Protein AF-A0A7Y3IXF1-F1 (afdb_monomer_lite)

Foldseek 3Di:
DVVVQLLVQLVVCVPDPCLVVDAPLRQLLSSLVSCVVVVHDRDQLVVSCVSSVHDDNVSNVVSNVVVVVVVVVVVVVVVVPPVPPDPPVCVVVVVVVVVVVVVVVVVVVVVVVVVVVVVVVVVVVVVVVVVVVVVVVVVVVVVVVVVVVVVVVVVVVVVVVVVVVVVVVVVVVVVVVVVVVVVVVVVVVVVVVVVVVVVVVVVVVVVVVVVVVVVVVVVVVVVVVVVVVVVVVVVVVVVVVVVVVVVVVVVVVVVVVVVVVVVVVVVVVVVVVVVVPDDDDDDDDDDDDDDDDDD

Structure (mmCIF, N/CA/C/O backbone):
data_AF-A0A7Y3IXF1-F1
#
_entry.id   AF-A0A7Y3IXF1-F1
#
loop_
_atom_site.group_PDB
_atom_site.id
_atom_site.type_symbol
_atom_site.label_atom_id
_atom_site.label_alt_id
_atom_site.label_comp_id
_atom_site.label_asym_id
_atom_site.label_entity_id
_atom_site.label_seq_id
_atom_site.pdbx_PDB_ins_code
_atom_site.Cartn_x
_atom_site.Cartn_y
_atom_site.Cartn_z
_atom_site.occupancy
_atom_site.B_iso_or_equiv
_atom_site.auth_seq_id
_atom_site.auth_comp_id
_atom_site.auth_asym_id
_atom_site.auth_atom_id
_atom_site.pdbx_PDB_model_num
ATOM 1 N N . MET A 1 1 ? -51.900 -6.650 47.528 1.00 47.00 1 MET A N 1
ATOM 2 C CA . MET A 1 1 ? -50.954 -6.382 48.634 1.00 47.00 1 MET A CA 1
ATOM 3 C C . MET A 1 1 ? -50.423 -7.656 49.295 1.00 47.00 1 MET A C 1
ATOM 5 O O . MET A 1 1 ? -49.225 -7.695 49.508 1.00 47.00 1 MET A O 1
ATOM 9 N N . MET A 1 2 ? -51.219 -8.712 49.541 1.00 49.59 2 MET A N 1
ATOM 10 C CA . MET A 1 2 ? -50.715 -9.946 50.195 1.00 49.59 2 MET A CA 1
ATOM 11 C C . MET A 1 2 ? -49.606 -10.706 49.432 1.00 49.59 2 MET A C 1
ATOM 13 O O . MET A 1 2 ? -48.771 -11.356 50.047 1.00 49.59 2 MET A O 1
ATOM 17 N N . THR A 1 3 ? -49.552 -10.635 48.098 1.00 60.16 3 THR A N 1
ATOM 18 C CA . THR A 1 3 ? -48.562 -11.371 47.286 1.00 60.16 3 THR A CA 1
ATOM 19 C C . THR A 1 3 ? -47.127 -10.863 47.441 1.00 60.16 3 THR A C 1
ATOM 21 O O . THR A 1 3 ? -46.194 -11.648 47.303 1.00 60.16 3 THR A O 1
ATOM 24 N N . THR A 1 4 ? -46.932 -9.580 47.753 1.00 71.88 4 THR A N 1
ATOM 25 C CA . THR A 1 4 ? -45.595 -8.976 47.868 1.00 71.88 4 THR A CA 1
ATOM 26 C C . THR A 1 4 ? -44.858 -9.445 49.126 1.00 71.88 4 THR A C 1
ATOM 28 O O . THR A 1 4 ? -43.648 -9.632 49.094 1.00 71.88 4 THR A O 1
ATOM 31 N N . ILE A 1 5 ? -45.583 -9.698 50.218 1.00 79.00 5 ILE A N 1
ATOM 32 C CA . ILE A 1 5 ? -44.989 -10.083 51.507 1.00 79.00 5 ILE A CA 1
ATOM 33 C C . ILE A 1 5 ? -44.498 -11.536 51.467 1.00 79.00 5 ILE A C 1
ATOM 35 O O . ILE A 1 5 ? -43.356 -11.807 51.829 1.00 79.00 5 ILE A O 1
ATOM 39 N N . TYR A 1 6 ? -45.293 -12.464 50.920 1.00 85.50 6 TYR A N 1
ATOM 40 C CA . TYR A 1 6 ? -44.850 -13.854 50.741 1.00 85.50 6 TYR A CA 1
ATOM 41 C C . TYR A 1 6 ? -43.684 -13.997 49.752 1.00 85.50 6 TYR A C 1
ATOM 43 O O . TYR A 1 6 ? -42.834 -14.863 49.958 1.00 85.50 6 TYR A O 1
ATOM 51 N N . ASN A 1 7 ? -43.608 -13.135 48.727 1.00 84.94 7 ASN A N 1
ATOM 52 C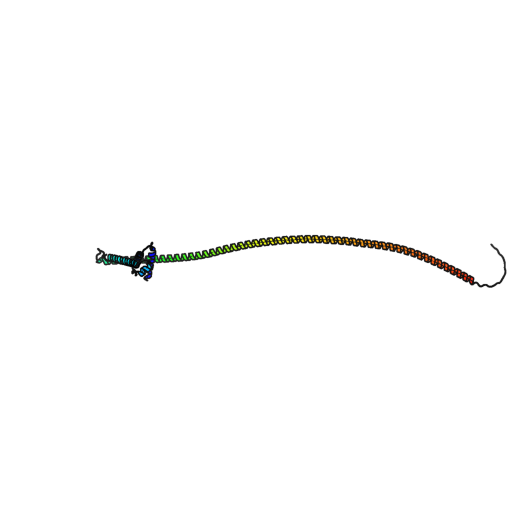 CA . ASN A 1 7 ? -42.450 -13.057 47.828 1.00 84.94 7 ASN A CA 1
ATOM 53 C C . ASN A 1 7 ? -41.176 -12.650 48.588 1.00 84.94 7 ASN A C 1
ATOM 55 O O . ASN A 1 7 ? -40.155 -13.321 48.498 1.00 84.94 7 ASN A O 1
ATOM 59 N N . ASN A 1 8 ? -41.257 -11.615 49.425 1.00 85.44 8 ASN A N 1
ATOM 60 C CA . ASN A 1 8 ? -40.113 -11.190 50.231 1.00 85.44 8 ASN A CA 1
ATOM 61 C C . ASN A 1 8 ? -39.680 -12.274 51.234 1.00 85.44 8 ASN A C 1
ATOM 63 O O . ASN A 1 8 ? -38.486 -12.504 51.415 1.00 85.44 8 ASN A O 1
ATOM 67 N N . ILE A 1 9 ? -40.637 -12.969 51.864 1.00 87.62 9 ILE A N 1
ATOM 68 C CA . ILE A 1 9 ? -40.349 -14.094 52.767 1.00 87.62 9 ILE A CA 1
ATOM 69 C C . ILE A 1 9 ? -39.581 -15.192 52.026 1.00 87.62 9 ILE A C 1
ATOM 71 O O . ILE A 1 9 ? -38.566 -15.670 52.531 1.00 87.62 9 ILE A O 1
ATOM 75 N N . ILE A 1 10 ? -40.041 -15.601 50.838 1.00 88.62 10 ILE A N 1
ATOM 76 C CA . ILE A 1 10 ? -39.383 -16.688 50.108 1.00 88.62 10 ILE A CA 1
ATOM 77 C C . ILE A 1 10 ? -38.002 -16.280 49.588 1.00 88.62 10 ILE A C 1
ATOM 79 O O . ILE A 1 10 ? -37.090 -17.103 49.619 1.00 88.62 10 ILE A O 1
ATOM 83 N N . ASP A 1 11 ? -37.821 -15.026 49.174 1.00 87.88 11 ASP A N 1
ATOM 84 C CA . ASP A 1 11 ? -36.530 -14.522 48.704 1.00 87.88 11 ASP A CA 1
ATOM 85 C C . ASP A 1 11 ? -35.489 -14.523 49.831 1.00 87.88 11 ASP A C 1
ATOM 87 O O . ASP A 1 11 ? -34.362 -14.971 49.626 1.00 87.88 11 ASP A O 1
ATOM 91 N N . ILE A 1 12 ? -35.878 -14.133 51.051 1.00 86.38 12 ILE A N 1
ATOM 92 C CA . ILE A 1 12 ? -35.008 -14.220 52.235 1.00 86.38 12 ILE A CA 1
ATOM 93 C C . ILE A 1 12 ? -34.702 -15.681 52.583 1.00 86.38 12 ILE A C 1
ATOM 95 O O . ILE A 1 12 ? -33.552 -16.039 52.834 1.00 86.38 12 ILE A O 1
ATOM 99 N N . LEU A 1 13 ? -35.714 -16.551 52.575 1.00 87.69 13 LEU A N 1
ATOM 100 C CA . LEU A 1 13 ? -35.534 -17.961 52.922 1.00 87.69 13 LEU A CA 1
ATOM 101 C C . LEU A 1 13 ? -34.633 -18.704 51.927 1.00 87.69 13 LEU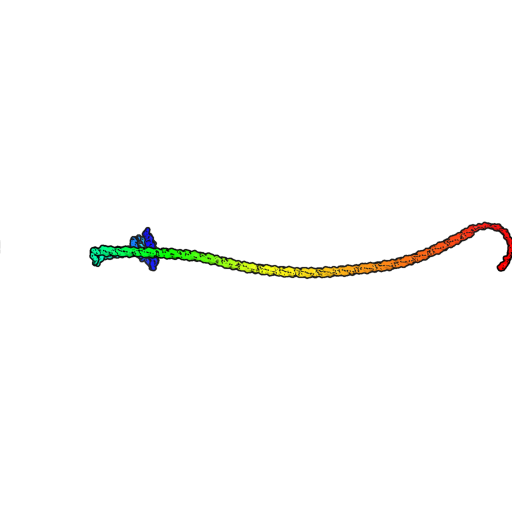 A C 1
ATOM 103 O O . LEU A 1 13 ? -33.819 -19.524 52.346 1.00 87.69 13 LEU A O 1
ATOM 107 N N . ARG A 1 14 ? -34.697 -18.370 50.633 1.00 85.88 14 ARG A N 1
ATOM 108 C CA . ARG A 1 14 ? -33.808 -18.922 49.594 1.00 85.88 14 ARG A CA 1
ATOM 109 C C . ARG A 1 14 ? -32.340 -18.535 49.774 1.00 85.88 14 ARG A C 1
ATOM 111 O O . ARG A 1 14 ? -31.472 -19.256 49.297 1.00 85.88 14 ARG A O 1
ATOM 118 N N . LEU A 1 15 ? -32.056 -17.434 50.472 1.00 84.31 15 LEU A N 1
ATOM 119 C CA . LEU A 1 15 ? -30.693 -17.029 50.832 1.00 84.31 15 LEU A CA 1
ATOM 120 C C . LEU A 1 15 ? -30.146 -17.794 52.051 1.00 84.31 15 LEU A C 1
ATOM 122 O O . LEU A 1 15 ? -28.965 -17.665 52.374 1.00 84.31 15 LEU A O 1
ATOM 126 N N . THR A 1 16 ? -30.976 -18.593 52.729 1.00 80.69 16 THR A N 1
ATOM 127 C CA . THR A 1 16 ? -30.544 -19.420 53.864 1.00 80.69 16 THR A CA 1
ATOM 128 C C . THR A 1 16 ? -29.699 -20.589 53.356 1.00 80.69 16 THR A C 1
ATOM 130 O O . THR A 1 16 ? -30.087 -21.290 52.418 1.00 80.69 16 THR A O 1
ATOM 133 N N . SER A 1 17 ? -28.535 -20.822 53.968 1.00 70.69 17 SER A N 1
ATOM 134 C CA . SER A 1 17 ? -27.643 -21.917 53.576 1.00 70.69 17 SER A CA 1
ATOM 135 C C . SER A 1 17 ? -28.350 -23.276 53.657 1.00 70.69 17 SER A C 1
ATOM 137 O O . SER A 1 17 ? -29.036 -23.581 54.630 1.00 70.69 17 SER A O 1
ATOM 139 N N . GLY A 1 18 ? -28.196 -24.096 52.613 1.00 81.44 18 GLY A N 1
ATOM 140 C CA . GLY A 1 18 ? -28.819 -25.421 52.542 1.00 81.44 18 GLY A CA 1
ATOM 141 C C . GLY A 1 18 ? -30.314 -25.419 52.201 1.00 81.44 18 GLY A C 1
ATOM 142 O O . GLY A 1 18 ? -30.938 -26.472 52.294 1.00 81.44 18 GLY A O 1
ATOM 143 N N . TRP A 1 19 ? -30.906 -24.291 51.774 1.00 85.06 19 TRP A N 1
ATOM 144 C CA . TRP A 1 19 ? -32.318 -24.227 51.354 1.00 85.06 19 TRP A CA 1
ATOM 145 C C . TRP A 1 19 ? -32.694 -25.328 50.352 1.00 85.06 19 TRP A C 1
ATOM 147 O O . TRP A 1 19 ? -33.731 -25.986 50.491 1.00 85.06 19 TRP A O 1
ATOM 157 N N . ASP A 1 20 ? -31.818 -25.579 49.378 1.00 84.62 20 ASP A N 1
ATOM 158 C CA . ASP A 1 20 ? -32.049 -26.589 48.349 1.00 84.62 20 ASP A CA 1
ATOM 159 C C . ASP A 1 20 ? -31.983 -28.034 48.874 1.00 84.62 20 ASP A C 1
ATOM 161 O O . ASP A 1 20 ? -32.598 -28.927 48.293 1.00 84.62 20 ASP A O 1
ATOM 165 N N . GLU A 1 21 ? -31.349 -28.260 50.023 1.00 86.81 21 GLU A N 1
ATOM 166 C CA . GLU A 1 21 ? -31.224 -29.571 50.673 1.00 86.81 21 GLU A CA 1
ATOM 167 C C . GLU A 1 21 ? -32.404 -29.878 51.613 1.00 86.81 21 GLU A C 1
ATOM 169 O O . GLU A 1 21 ? -32.613 -31.025 52.015 1.00 86.81 21 GLU A O 1
ATOM 174 N N . LEU A 1 22 ? -33.218 -28.870 51.948 1.00 88.12 22 LEU A N 1
ATOM 175 C CA . LEU A 1 22 ? -34.375 -29.032 52.825 1.00 88.12 22 LEU A CA 1
ATOM 176 C C . LEU A 1 22 ? -35.506 -29.820 52.153 1.00 88.12 22 LEU A C 1
ATOM 178 O O . LEU A 1 22 ? -35.886 -29.570 51.006 1.00 88.12 22 LEU A O 1
ATOM 182 N N . THR A 1 23 ? -36.134 -30.704 52.929 1.00 91.31 23 THR A N 1
ATOM 183 C CA . THR A 1 23 ? -37.352 -31.424 52.536 1.00 91.31 23 THR A CA 1
ATOM 184 C C . THR A 1 23 ? -38.541 -30.474 52.365 1.00 91.31 23 THR A C 1
ATOM 186 O O . THR A 1 23 ? -38.600 -29.401 52.971 1.00 91.31 23 THR A O 1
ATOM 189 N N . GLY A 1 24 ? -39.559 -30.893 51.603 1.00 89.06 24 GLY A N 1
ATOM 190 C CA . GLY A 1 24 ? -40.789 -30.107 51.433 1.00 89.06 24 GLY A CA 1
ATOM 191 C C . GLY A 1 24 ? -41.483 -29.746 52.757 1.00 89.06 24 GLY A C 1
ATOM 192 O O . GLY A 1 24 ? -42.024 -28.651 52.878 1.00 89.06 24 GLY A O 1
ATOM 193 N N . TYR A 1 25 ? -41.404 -30.616 53.774 1.00 93.19 25 TYR A N 1
ATOM 194 C CA . TYR A 1 25 ? -41.871 -30.313 55.133 1.00 93.19 25 TYR A CA 1
ATOM 195 C C . TYR A 1 25 ? -41.073 -29.166 55.768 1.00 93.19 25 TYR A C 1
ATOM 197 O O . TYR A 1 25 ? -41.664 -28.216 56.273 1.00 93.19 25 TYR A O 1
ATOM 205 N N . GLN A 1 26 ? -39.738 -29.230 55.726 1.00 92.38 26 GLN A N 1
ATOM 206 C CA . GLN A 1 26 ? -38.862 -28.223 56.338 1.00 92.38 26 GLN A CA 1
ATOM 207 C C . GLN A 1 26 ? -39.013 -26.856 55.666 1.00 92.38 26 GLN A C 1
ATOM 209 O O . GLN A 1 26 ? -39.164 -25.853 56.360 1.00 92.38 26 GLN A O 1
ATOM 214 N N . ARG A 1 27 ? -39.065 -26.814 54.328 1.00 91.88 27 ARG A N 1
ATOM 215 C CA . ARG A 1 27 ? -39.308 -25.565 53.589 1.00 91.88 27 ARG A CA 1
ATOM 216 C C . ARG A 1 27 ? -40.680 -24.974 53.909 1.00 91.88 27 ARG A C 1
ATOM 218 O O . ARG A 1 27 ? -40.790 -23.773 54.140 1.00 91.88 27 ARG A O 1
ATOM 225 N N . ALA A 1 28 ? -41.721 -25.811 53.964 1.00 92.81 28 ALA A N 1
ATOM 226 C CA . ALA A 1 28 ? -43.065 -25.370 54.330 1.00 92.81 28 ALA A CA 1
ATOM 227 C C . ALA A 1 28 ? -43.138 -24.857 55.775 1.00 92.81 28 ALA A C 1
ATOM 229 O O . ALA A 1 28 ? -43.823 -23.868 56.026 1.00 92.81 28 ALA A O 1
ATOM 230 N N . ARG A 1 29 ? -42.426 -25.499 56.710 1.00 92.75 29 ARG A N 1
ATOM 231 C CA . ARG A 1 29 ? -42.352 -25.080 58.115 1.00 92.75 29 ARG A CA 1
ATOM 232 C C . ARG A 1 29 ? -41.687 -23.712 58.243 1.00 92.75 29 ARG A C 1
ATOM 234 O O . ARG A 1 29 ? -42.322 -22.812 58.776 1.00 92.75 29 ARG A O 1
ATOM 241 N N . LEU A 1 30 ? -40.496 -23.531 57.664 1.00 91.69 30 LEU A N 1
ATOM 242 C CA . LEU A 1 30 ? -39.780 -22.248 57.679 1.00 91.69 30 LEU A CA 1
ATOM 243 C C . LEU A 1 30 ? -40.601 -21.121 57.045 1.00 91.69 30 LEU A C 1
ATOM 245 O O . LEU A 1 30 ? -40.653 -20.014 57.577 1.00 91.69 30 LEU A O 1
ATOM 249 N N . PHE A 1 31 ? -41.286 -21.407 55.934 1.00 92.06 31 PHE A N 1
ATOM 250 C CA . PHE A 1 31 ? -42.190 -20.448 55.306 1.00 92.06 31 PHE A CA 1
ATOM 251 C C . PHE A 1 31 ? -43.352 -20.064 56.233 1.00 92.06 31 PHE A C 1
ATOM 253 O O . PHE A 1 31 ? -43.645 -18.881 56.385 1.00 92.06 31 PHE A O 1
ATOM 260 N N . CYS A 1 32 ? -44.001 -21.042 56.878 1.00 91.75 32 CYS A N 1
ATOM 261 C CA . CYS A 1 32 ? -45.108 -20.781 57.802 1.00 91.75 32 CYS A CA 1
ATOM 262 C C . CYS A 1 32 ? -44.652 -20.024 59.058 1.00 91.75 32 CYS A C 1
ATOM 264 O O . CYS A 1 32 ? -45.333 -19.094 59.475 1.00 91.75 32 CYS A O 1
ATOM 266 N N . GLU A 1 33 ? -43.506 -20.379 59.638 1.00 91.19 33 GLU A N 1
ATOM 267 C CA . GLU A 1 33 ? -42.915 -19.672 60.783 1.00 91.19 33 GLU A CA 1
ATOM 268 C C . GLU A 1 33 ? -42.571 -18.224 60.423 1.00 91.19 33 GLU A C 1
ATOM 270 O O . GLU A 1 33 ? -42.913 -17.306 61.164 1.00 91.19 33 GLU A O 1
ATOM 275 N N . SER A 1 34 ? -41.976 -18.001 59.248 1.00 89.38 34 SER A N 1
ATOM 276 C CA . SER A 1 34 ? -41.618 -16.657 58.775 1.00 89.38 34 SER A CA 1
ATOM 277 C C . SER A 1 34 ? -42.849 -15.800 58.471 1.00 89.38 34 SER A C 1
ATOM 279 O O . SER A 1 34 ? -42.882 -14.625 58.825 1.00 89.38 34 SER A O 1
ATOM 281 N N . ALA A 1 35 ? -43.885 -16.383 57.857 1.00 88.75 35 ALA A N 1
ATOM 282 C CA . ALA A 1 35 ? -45.158 -15.701 57.624 1.00 88.75 35 ALA A CA 1
ATOM 283 C C . ALA A 1 35 ? -45.849 -15.331 58.943 1.00 88.75 35 ALA A C 1
ATOM 285 O O . ALA A 1 35 ? -46.342 -14.214 59.098 1.00 88.75 35 ALA A O 1
ATOM 286 N N . HIS A 1 36 ? -45.828 -16.242 59.917 1.00 85.69 36 HIS A N 1
ATOM 287 C CA . HIS A 1 36 ? -46.406 -16.004 61.235 1.00 85.69 36 HIS A CA 1
ATOM 288 C C . HIS A 1 36 ? -45.636 -14.945 62.032 1.00 85.69 36 HIS A C 1
ATOM 290 O O . HIS A 1 36 ? -46.251 -14.074 62.641 1.00 85.69 36 HIS A O 1
ATOM 296 N N . ALA A 1 37 ? -44.301 -14.950 61.975 1.00 82.81 37 ALA A N 1
ATOM 297 C CA . ALA A 1 37 ? -43.460 -13.931 62.606 1.00 82.81 37 ALA A CA 1
ATOM 298 C C . ALA A 1 37 ? -43.738 -12.514 62.069 1.00 82.81 37 ALA A C 1
ATOM 300 O O . ALA A 1 37 ? -43.584 -11.535 62.796 1.00 82.81 37 ALA A O 1
ATOM 301 N N . GLN A 1 38 ? -44.186 -12.407 60.815 1.00 82.38 38 GLN A N 1
ATOM 302 C CA . GLN A 1 38 ? -44.605 -11.148 60.193 1.00 82.38 38 GLN A CA 1
ATOM 303 C C . GLN A 1 38 ? -46.085 -10.801 60.445 1.00 82.38 38 GLN A C 1
ATOM 305 O O 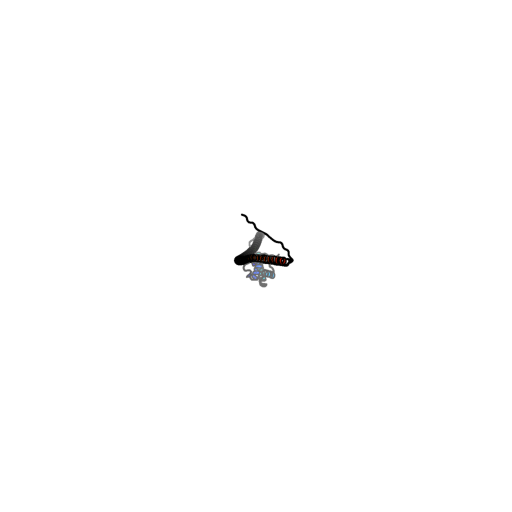. GLN A 1 38 ? -46.546 -9.755 59.999 1.00 82.38 38 GLN A O 1
ATOM 310 N N . GLY A 1 39 ? -46.827 -11.636 61.182 1.00 80.62 39 GLY A N 1
ATOM 311 C CA . GLY A 1 39 ? -48.237 -11.412 61.518 1.00 80.62 39 GLY A CA 1
ATOM 312 C C . GLY A 1 39 ? -49.222 -11.736 60.391 1.00 80.62 39 GLY A C 1
ATOM 313 O O . GLY A 1 39 ? -50.391 -11.363 60.481 1.00 80.62 39 GLY A O 1
ATOM 314 N N . GLU A 1 40 ? -48.778 -12.429 59.340 1.00 83.94 40 GLU A N 1
ATOM 315 C CA . GLU A 1 40 ? -49.611 -12.766 58.187 1.00 83.94 40 GLU A CA 1
ATOM 316 C C . GLU A 1 40 ? -50.422 -14.049 58.407 1.00 83.94 40 GLU A C 1
ATOM 318 O O . GLU A 1 40 ? -49.973 -15.022 59.020 1.00 83.94 40 GLU A O 1
ATOM 323 N N . ALA A 1 41 ? -51.631 -14.091 57.842 1.00 84.44 41 ALA A N 1
ATOM 324 C CA . ALA A 1 41 ? -52.459 -15.293 57.885 1.00 84.44 41 ALA A CA 1
ATOM 325 C C . ALA A 1 41 ? -51.816 -16.425 57.064 1.00 84.44 41 ALA A C 1
ATOM 327 O O . ALA A 1 41 ? -51.372 -16.210 55.941 1.00 84.44 41 ALA A O 1
ATOM 328 N N . LEU A 1 42 ? -51.797 -17.662 57.574 1.00 87.19 42 LEU A N 1
ATOM 329 C CA . LEU A 1 42 ? -51.175 -18.774 56.845 1.00 87.19 42 LEU A CA 1
ATOM 330 C C . LEU A 1 42 ? -52.003 -19.192 55.613 1.00 87.19 42 LEU A C 1
ATOM 332 O O . LEU A 1 42 ? -53.139 -19.672 55.784 1.00 87.19 42 LEU A O 1
ATOM 336 N N . PRO A 1 43 ? -51.438 -19.112 54.390 1.00 87.44 43 PRO A N 1
ATOM 337 C CA . PRO A 1 43 ? -52.164 -19.413 53.164 1.00 87.44 43 PRO A CA 1
ATOM 338 C C . PRO A 1 43 ? -52.506 -20.908 53.037 1.00 87.44 43 PRO A C 1
ATOM 340 O O . PRO A 1 43 ? -52.076 -21.761 53.824 1.00 87.44 43 PRO A O 1
ATOM 343 N N . LYS A 1 44 ? -53.341 -21.245 52.045 1.00 89.56 44 LYS A N 1
ATOM 344 C CA . LYS A 1 44 ? -53.681 -22.644 51.732 1.00 89.56 44 LYS A CA 1
ATOM 345 C C . LYS A 1 44 ? -52.445 -23.385 51.213 1.00 89.56 44 LYS A C 1
ATOM 347 O O . LYS A 1 44 ? -51.576 -22.791 50.583 1.00 89.56 44 LYS A O 1
ATOM 352 N N . TRP A 1 45 ? -52.395 -24.700 51.429 1.00 89.75 45 TRP A N 1
ATOM 353 C CA . TRP A 1 45 ? -51.225 -25.522 51.097 1.00 89.75 45 TRP A CA 1
ATOM 354 C C . TRP A 1 45 ? -50.815 -25.456 49.616 1.00 89.75 45 TRP A C 1
ATOM 356 O O . TRP A 1 45 ? -49.629 -25.580 49.333 1.00 89.75 45 TRP A O 1
ATOM 366 N N . GLN A 1 46 ? -51.756 -25.239 48.682 1.00 91.00 46 GLN A N 1
ATOM 367 C CA . GLN A 1 46 ? -51.427 -25.060 47.261 1.00 91.00 46 GLN A CA 1
ATOM 368 C C . GLN A 1 46 ? -50.545 -23.826 47.041 1.00 91.00 46 GLN A C 1
ATOM 370 O O . GLN A 1 46 ? -49.515 -23.919 46.395 1.00 91.00 46 GLN A O 1
ATOM 375 N N . ILE A 1 47 ? -50.901 -22.709 47.674 1.00 89.19 47 ILE A N 1
ATOM 376 C CA . ILE A 1 47 ? -50.166 -21.444 47.567 1.00 89.19 47 ILE A CA 1
ATOM 377 C C . ILE A 1 47 ? -48.786 -21.577 48.221 1.00 89.19 47 ILE A C 1
ATOM 379 O O . ILE A 1 47 ? -47.791 -21.124 47.671 1.00 89.19 47 ILE A O 1
ATOM 383 N N . ILE A 1 48 ? -48.705 -22.252 49.375 1.00 90.69 48 ILE A N 1
ATOM 384 C CA . ILE A 1 48 ? -47.415 -22.537 50.024 1.00 90.69 48 ILE A CA 1
ATOM 385 C C . ILE A 1 48 ? -46.523 -23.347 49.077 1.00 90.69 48 ILE A C 1
ATOM 387 O O . ILE A 1 48 ? -45.346 -23.027 48.927 1.00 90.69 48 ILE A O 1
ATOM 391 N N . ARG A 1 49 ? -47.089 -24.364 48.411 1.00 90.88 49 ARG A N 1
ATOM 392 C CA . ARG A 1 49 ? -46.378 -25.200 47.437 1.00 90.88 49 ARG A CA 1
ATOM 393 C C . ARG A 1 49 ? -45.825 -24.381 46.274 1.00 90.88 49 ARG A C 1
ATOM 395 O O . ARG A 1 49 ? -44.689 -24.630 45.879 1.00 90.88 49 ARG A O 1
ATOM 402 N N . ASP A 1 50 ? -46.593 -23.420 45.769 1.00 90.50 50 ASP A N 1
ATOM 403 C CA . ASP A 1 50 ? -46.178 -22.559 44.658 1.00 90.50 50 ASP A CA 1
ATOM 404 C C . ASP A 1 50 ? -44.957 -21.698 45.029 1.00 90.50 50 ASP A C 1
ATOM 406 O O . ASP A 1 50 ? -44.059 -21.516 44.209 1.00 90.50 50 ASP A O 1
ATOM 410 N N . TYR A 1 51 ? -44.857 -21.245 46.284 1.00 89.69 51 TYR A N 1
ATOM 411 C CA . TYR A 1 51 ? -43.702 -20.478 46.766 1.00 89.69 51 TYR A CA 1
ATOM 412 C C . TYR A 1 51 ? -42.458 -21.342 47.020 1.00 89.69 51 TYR A C 1
ATOM 414 O O . TYR A 1 51 ? -41.354 -21.008 46.574 1.00 89.69 51 TYR A O 1
ATOM 422 N N . ILE A 1 52 ? -42.614 -22.469 47.721 1.00 88.81 52 ILE A N 1
ATOM 423 C CA . ILE A 1 52 ? -41.476 -23.322 48.109 1.00 88.81 52 ILE A CA 1
ATOM 424 C C . ILE A 1 52 ? -40.998 -24.256 46.982 1.00 88.81 52 ILE A C 1
ATOM 426 O O . ILE A 1 52 ? -39.905 -24.818 47.075 1.00 88.81 52 ILE A O 1
ATOM 430 N N . GLY A 1 53 ? -41.816 -24.450 45.940 1.00 85.38 53 GLY A N 1
ATOM 431 C CA . GLY A 1 53 ? -41.513 -25.216 44.725 1.00 85.38 53 GLY A CA 1
ATOM 432 C C . GLY A 1 53 ? -41.495 -26.744 44.877 1.00 85.38 53 GLY A C 1
ATOM 433 O O . GLY A 1 53 ? -41.435 -27.458 43.878 1.00 85.38 53 GLY A O 1
ATOM 434 N N . HIS A 1 54 ? -41.552 -27.280 46.100 1.00 82.50 54 HIS A N 1
ATOM 435 C CA . HIS A 1 54 ? -41.375 -28.710 46.361 1.00 82.50 54 HIS A CA 1
ATOM 436 C C . HIS A 1 54 ? -42.160 -29.197 47.593 1.00 82.50 54 HIS A C 1
ATOM 438 O O . HIS A 1 54 ? -42.360 -28.452 48.545 1.00 82.50 54 HIS A O 1
ATOM 444 N N . GLY A 1 55 ? -42.579 -30.468 47.597 1.00 85.00 55 GLY A N 1
ATOM 445 C CA . GLY A 1 55 ? -43.255 -31.110 48.734 1.00 85.00 55 GLY A CA 1
ATOM 446 C C . GLY A 1 55 ? -44.611 -31.735 48.405 1.00 85.00 55 GLY A C 1
ATOM 447 O O . GLY A 1 55 ? -45.331 -31.293 47.503 1.00 85.00 55 GLY A O 1
ATOM 448 N N . SER A 1 56 ? -44.964 -32.791 49.144 1.00 90.44 56 SER A N 1
ATOM 449 C CA . SER A 1 56 ? -46.277 -33.426 49.041 1.00 90.44 56 SER A CA 1
ATOM 450 C C . SER A 1 56 ? -47.343 -32.596 49.766 1.00 90.44 56 SER A C 1
ATOM 452 O O . SER A 1 56 ? -47.055 -31.878 50.724 1.00 90.44 56 SER A O 1
ATOM 454 N N . SER A 1 57 ? -48.607 -32.720 49.347 1.00 89.75 57 SER A N 1
ATOM 455 C CA . SER A 1 57 ? -49.734 -32.057 50.027 1.00 89.75 57 SER A CA 1
ATOM 456 C C . SER A 1 57 ? -49.779 -32.395 51.525 1.00 89.75 57 SER A C 1
ATOM 458 O O . SER A 1 57 ? -50.025 -31.522 52.357 1.00 89.75 57 SER A O 1
ATOM 460 N N . ARG A 1 58 ? -49.461 -33.652 51.870 1.00 91.44 58 ARG A N 1
ATOM 461 C CA . ARG A 1 58 ? -49.448 -34.153 53.247 1.00 91.44 58 ARG A CA 1
ATOM 462 C C . ARG A 1 58 ? -48.354 -33.494 54.087 1.00 91.44 58 ARG A C 1
ATOM 464 O O . ARG A 1 58 ? -48.630 -33.108 55.219 1.00 91.44 58 ARG A O 1
ATOM 471 N N . ASP A 1 59 ? -47.155 -33.323 53.535 1.00 91.69 59 ASP A N 1
ATOM 472 C CA . ASP A 1 59 ? -46.027 -32.711 54.249 1.00 91.69 59 ASP A CA 1
ATOM 473 C C . ASP A 1 59 ? -46.263 -31.226 54.518 1.00 91.69 59 ASP A C 1
ATOM 475 O O . ASP A 1 59 ? -46.055 -30.753 55.633 1.00 91.69 59 ASP A O 1
ATOM 479 N N . ILE A 1 60 ? -46.771 -30.502 53.519 1.00 93.31 60 ILE A N 1
ATOM 480 C CA . ILE A 1 60 ? -47.051 -29.066 53.630 1.00 93.31 60 ILE A CA 1
ATOM 481 C C . ILE A 1 60 ? -48.184 -28.812 54.633 1.00 93.31 60 ILE A C 1
ATOM 483 O O . ILE A 1 60 ? -48.091 -27.913 55.469 1.00 93.31 60 ILE A O 1
ATOM 487 N N . GLN A 1 61 ? -49.251 -29.617 54.593 1.00 91.75 61 GLN A N 1
ATOM 488 C CA . GLN A 1 61 ? -50.346 -29.508 55.562 1.00 91.75 61 GLN A CA 1
ATOM 489 C C . GLN A 1 61 ? -49.900 -29.862 56.980 1.00 91.75 61 GLN A C 1
ATOM 491 O O . GLN A 1 61 ? -50.315 -29.191 57.925 1.00 91.75 61 GLN A O 1
ATOM 496 N N . ARG A 1 62 ? -49.046 -30.882 57.136 1.00 93.06 62 ARG A N 1
ATOM 497 C CA . ARG A 1 62 ? -48.470 -31.243 58.433 1.00 93.06 62 ARG A CA 1
ATOM 498 C C . ARG A 1 62 ? -47.648 -30.088 59.000 1.00 93.06 62 ARG A C 1
ATOM 500 O O . ARG A 1 62 ? -47.925 -29.668 60.114 1.00 93.06 62 ARG A O 1
ATOM 507 N N . ALA A 1 63 ? -46.729 -29.522 58.215 1.00 92.19 63 ALA A N 1
ATOM 508 C CA . ALA A 1 63 ? -45.911 -28.382 58.632 1.00 92.19 63 ALA A CA 1
ATOM 509 C C . ALA A 1 63 ? -46.770 -27.183 59.063 1.00 92.19 63 ALA A C 1
ATOM 511 O O . ALA A 1 63 ? -46.571 -26.625 60.138 1.00 92.19 63 ALA A O 1
ATOM 512 N N . ARG A 1 64 ? -47.788 -26.838 58.265 1.00 93.31 64 ARG A N 1
ATOM 513 C CA . ARG A 1 64 ? -48.734 -25.763 58.588 1.00 93.31 64 ARG A CA 1
ATOM 514 C C . ARG A 1 64 ? -49.474 -26.015 59.905 1.00 93.31 64 ARG A C 1
ATOM 516 O O . ARG A 1 64 ? -49.618 -25.103 60.713 1.00 93.31 64 ARG A O 1
ATOM 523 N N . ASN A 1 65 ? -49.972 -27.232 60.116 1.00 92.06 65 ASN A N 1
ATOM 524 C CA . ASN A 1 65 ? -50.722 -27.578 61.323 1.00 92.06 65 ASN A CA 1
ATOM 525 C C . ASN A 1 65 ? -49.829 -27.617 62.569 1.00 92.06 65 ASN A C 1
ATOM 527 O O . ASN A 1 65 ? -50.281 -27.200 63.635 1.00 92.06 65 ASN A O 1
ATOM 531 N N . ASP A 1 66 ? -48.584 -28.078 62.432 1.00 93.12 66 ASP A N 1
ATOM 532 C CA . ASP A 1 66 ? -47.600 -28.101 63.517 1.00 93.12 66 ASP A CA 1
ATOM 533 C C . ASP A 1 66 ? -47.316 -26.675 64.012 1.00 93.12 66 ASP A C 1
ATOM 535 O O . ASP A 1 66 ? -47.460 -26.418 65.207 1.00 93.12 66 ASP A O 1
ATOM 539 N N . VAL A 1 67 ? -47.054 -25.729 63.098 1.00 89.38 67 VAL A N 1
ATOM 540 C CA . VAL A 1 67 ? -46.835 -24.307 63.435 1.00 89.38 67 VAL A CA 1
ATOM 541 C C . VAL A 1 67 ? -48.058 -23.709 64.135 1.00 89.38 67 VAL A C 1
ATOM 543 O O . VAL A 1 67 ? -47.941 -23.135 65.213 1.00 89.38 67 VAL A O 1
ATOM 546 N N . VAL A 1 68 ? -49.268 -23.915 63.601 1.00 87.62 68 VAL A N 1
ATOM 547 C CA . VAL A 1 68 ? -50.505 -23.422 64.243 1.00 87.62 68 VAL A CA 1
ATOM 548 C C . VAL A 1 68 ? -50.714 -24.033 65.634 1.00 87.62 68 VAL A C 1
ATOM 550 O O . VAL A 1 68 ? -51.207 -23.368 66.545 1.00 87.62 68 VAL A O 1
ATOM 553 N N . SER A 1 69 ? -50.380 -25.311 65.812 1.00 88.44 69 SER A N 1
ATOM 554 C CA . SER A 1 69 ? -50.505 -26.002 67.094 1.00 88.44 69 SER A CA 1
ATOM 555 C C . SER A 1 69 ? -49.484 -25.498 68.119 1.00 88.44 69 SER A C 1
ATOM 557 O O . SER A 1 69 ? -49.842 -25.306 69.281 1.00 88.44 69 SER A O 1
ATOM 559 N N . GLU A 1 70 ? -48.225 -25.305 67.723 1.00 87.19 70 GLU A N 1
ATOM 560 C CA . GLU A 1 70 ? -47.186 -24.711 68.575 1.00 87.19 70 GLU A CA 1
ATOM 561 C C . GLU A 1 70 ? -47.583 -23.294 69.005 1.00 87.19 70 GLU A C 1
ATOM 563 O O . GLU A 1 70 ? -47.526 -22.976 70.192 1.00 87.19 70 GLU A O 1
ATOM 568 N N . GLU A 1 71 ? -48.133 -22.501 68.090 1.00 80.94 71 GLU A N 1
ATOM 569 C CA . GLU A 1 71 ? -48.617 -21.153 68.385 1.00 80.94 71 GLU A CA 1
ATOM 570 C C . GLU A 1 71 ? -49.796 -21.135 69.349 1.00 80.94 71 GLU A C 1
ATOM 572 O O . GLU A 1 71 ? -49.792 -20.381 70.319 1.00 80.94 71 GLU A O 1
ATOM 577 N N . ARG A 1 72 ? -50.780 -22.020 69.172 1.00 80.69 72 ARG A N 1
ATOM 578 C CA . ARG A 1 72 ? -51.874 -22.155 70.146 1.00 80.69 72 ARG A CA 1
ATOM 579 C C . ARG A 1 72 ? -51.358 -22.535 71.531 1.00 80.69 72 ARG A C 1
ATOM 581 O O . ARG A 1 72 ? -51.886 -22.048 72.527 1.00 80.69 72 ARG A O 1
ATOM 588 N N . LYS A 1 73 ? -50.325 -23.380 71.613 1.00 81.62 73 LYS A N 1
ATOM 589 C CA . LYS A 1 73 ? -49.681 -23.735 72.887 1.00 81.62 73 LYS A CA 1
ATOM 590 C C . LYS A 1 73 ? -48.922 -22.547 73.482 1.00 81.62 73 LYS A C 1
ATOM 592 O O . LYS A 1 73 ? -49.013 -22.335 74.687 1.00 81.62 73 LYS A O 1
ATOM 597 N N . ASN A 1 74 ? -48.218 -21.764 72.667 1.00 76.56 74 ASN A N 1
ATOM 598 C CA . ASN A 1 74 ? -47.516 -20.559 73.110 1.00 76.56 74 ASN A CA 1
ATOM 599 C C . ASN A 1 74 ? -48.497 -19.479 73.581 1.00 76.56 74 ASN A C 1
ATOM 601 O O . ASN A 1 74 ? -48.326 -18.941 74.669 1.00 76.56 74 ASN A O 1
ATOM 605 N N . GLN A 1 75 ? -49.578 -19.233 72.843 1.00 72.19 75 GLN A N 1
ATOM 606 C CA . GLN A 1 75 ? -50.652 -18.326 73.253 1.00 72.19 75 GLN A CA 1
ATOM 607 C C . GLN A 1 75 ? -51.331 -18.802 74.536 1.00 72.19 75 GLN A C 1
ATOM 609 O O . GLN A 1 75 ? -51.529 -18.006 75.445 1.00 72.19 75 GLN A O 1
ATOM 614 N N . ALA A 1 76 ? -51.625 -20.099 74.666 1.00 71.44 76 ALA A N 1
ATOM 615 C CA . ALA A 1 76 ? -52.165 -20.651 75.905 1.00 71.44 76 ALA A CA 1
ATOM 616 C C . ALA A 1 76 ? -51.200 -20.464 77.088 1.00 71.44 76 ALA A C 1
ATOM 618 O O . ALA A 1 76 ? -51.651 -20.146 78.182 1.00 71.44 76 ALA A O 1
ATOM 619 N N . ARG A 1 77 ? -49.880 -20.592 76.881 1.00 68.69 77 ARG A N 1
ATOM 620 C CA . ARG A 1 77 ? -48.861 -20.289 77.905 1.00 68.69 77 ARG A CA 1
ATOM 621 C C . ARG A 1 77 ? -48.822 -18.803 78.264 1.00 68.69 77 ARG A C 1
ATOM 623 O O . ARG A 1 77 ? -48.738 -18.482 79.441 1.00 68.69 77 ARG A O 1
ATOM 630 N N . MET A 1 78 ? -48.935 -17.915 77.279 1.00 62.03 78 MET A N 1
ATOM 631 C CA . MET A 1 78 ? -48.975 -16.461 77.484 1.00 62.03 78 MET A CA 1
ATOM 632 C C . MET A 1 78 ? -50.275 -15.984 78.147 1.00 62.03 78 MET A C 1
ATOM 634 O O . MET A 1 78 ? -50.243 -15.041 78.924 1.00 62.03 78 MET A O 1
ATOM 638 N N . HIS A 1 79 ? -51.407 -16.645 77.900 1.00 59.38 79 HIS A N 1
ATOM 639 C CA . HIS A 1 79 ? -52.663 -16.387 78.613 1.00 59.38 79 HIS A CA 1
ATOM 640 C C . HIS A 1 79 ? -52.693 -17.034 80.005 1.00 59.38 79 HIS A C 1
ATOM 642 O O . HIS A 1 79 ? -53.327 -16.505 80.911 1.00 59.38 79 HIS A O 1
ATOM 648 N N . ALA A 1 80 ? -51.996 -18.159 80.193 1.00 56.12 80 ALA A N 1
ATOM 649 C CA . ALA A 1 80 ? -51.797 -18.785 81.500 1.00 56.12 80 ALA A CA 1
ATOM 650 C C . ALA A 1 80 ? -50.773 -18.040 82.373 1.00 56.12 80 ALA A C 1
ATOM 652 O O . ALA A 1 80 ? -50.732 -18.265 83.582 1.00 56.12 80 ALA A O 1
ATOM 653 N N . LEU A 1 81 ? -49.998 -17.115 81.795 1.00 51.66 81 LEU A N 1
ATOM 654 C CA . LEU A 1 81 ? -49.280 -16.056 82.504 1.00 51.66 81 LEU A CA 1
ATOM 655 C C . LEU A 1 81 ? -50.287 -15.017 83.044 1.00 51.66 81 LEU A C 1
ATOM 657 O O . LEU A 1 81 ? -50.196 -13.825 82.768 1.00 51.66 81 LEU A O 1
ATOM 661 N N . ASN A 1 82 ? -51.222 -15.456 83.892 1.00 53.50 82 ASN A N 1
ATOM 662 C CA . ASN A 1 82 ? -51.601 -14.614 85.020 1.00 53.50 82 ASN A CA 1
ATOM 663 C C . ASN A 1 82 ? -50.296 -14.410 85.782 1.00 53.50 82 ASN A C 1
ATOM 665 O O . ASN A 1 82 ? -49.744 -15.381 86.300 1.00 53.50 82 ASN A O 1
ATOM 669 N N . ILE A 1 83 ? -49.749 -13.197 85.753 1.00 56.81 83 ILE A N 1
ATOM 670 C CA . ILE A 1 83 ? -48.490 -12.866 86.418 1.00 56.81 83 ILE A CA 1
ATOM 671 C C . ILE A 1 83 ? -48.707 -13.105 87.919 1.00 56.81 83 ILE A C 1
ATOM 673 O O . ILE A 1 83 ? -49.198 -12.234 88.634 1.00 56.81 83 ILE A O 1
ATOM 677 N N . GLN A 1 84 ? -48.429 -14.324 88.391 1.00 56.00 84 GLN A N 1
ATOM 678 C CA . GLN A 1 84 ? -48.595 -14.692 89.790 1.00 56.00 84 GLN A CA 1
ATOM 679 C C . GLN A 1 84 ? -47.705 -13.767 90.620 1.00 56.00 84 GLN A C 1
ATOM 681 O O . GLN A 1 84 ? -46.485 -13.782 90.474 1.00 56.00 84 GLN A O 1
ATOM 686 N N . GLY A 1 85 ? -48.332 -12.945 91.465 1.00 61.06 85 GLY A N 1
ATOM 687 C CA . GLY A 1 85 ? -47.643 -11.998 92.343 1.00 61.06 85 GLY A CA 1
ATOM 688 C C . GLY A 1 85 ? -47.827 -10.515 92.005 1.00 61.06 85 GLY A C 1
ATOM 689 O O . GLY A 1 85 ? -47.328 -9.687 92.761 1.00 61.06 85 GLY A O 1
ATOM 690 N N . VAL A 1 86 ? -48.548 -10.153 90.935 1.00 63.47 86 VAL A N 1
ATOM 691 C CA . VAL A 1 86 ? -48.949 -8.755 90.687 1.00 63.47 86 VAL A CA 1
ATOM 692 C C . VAL A 1 86 ? -50.363 -8.528 91.237 1.00 63.47 86 VAL A C 1
ATOM 694 O O . VAL A 1 86 ? -51.280 -9.218 90.799 1.00 63.47 86 VAL A O 1
ATOM 697 N N . PRO A 1 87 ? -50.564 -7.590 92.182 1.00 75.81 87 PRO A N 1
ATOM 698 C CA . PRO A 1 87 ? -51.896 -7.208 92.648 1.00 75.81 87 PRO A CA 1
ATOM 699 C C . PRO A 1 87 ? -52.780 -6.712 91.498 1.00 75.81 87 PRO A C 1
ATOM 701 O O . PRO A 1 87 ? -52.296 -5.981 90.630 1.00 75.81 87 PRO A O 1
ATOM 704 N N . ASP A 1 88 ? -54.070 -7.055 91.522 1.00 71.44 88 ASP A N 1
ATOM 705 C CA . ASP A 1 88 ? -55.026 -6.732 90.449 1.00 71.44 88 ASP A CA 1
ATOM 706 C C . ASP A 1 88 ? -55.079 -5.225 90.125 1.00 71.44 88 ASP A C 1
ATOM 708 O O . ASP A 1 88 ? -55.212 -4.843 88.962 1.00 71.44 88 ASP A O 1
ATOM 712 N N . ASP A 1 89 ? -54.858 -4.367 91.125 1.00 77.00 89 ASP A N 1
ATOM 713 C CA . ASP A 1 89 ? -54.816 -2.907 90.969 1.00 77.00 89 ASP A CA 1
ATOM 714 C C . ASP A 1 89 ? -53.592 -2.408 90.170 1.00 77.00 89 ASP A C 1
ATOM 716 O O . ASP A 1 89 ? -53.652 -1.372 89.508 1.00 77.00 89 ASP A O 1
ATOM 720 N N . LEU A 1 90 ? -52.470 -3.139 90.204 1.00 75.38 90 LEU A N 1
ATOM 721 C CA . LEU A 1 90 ? -51.210 -2.781 89.530 1.00 75.38 90 LEU A CA 1
ATOM 722 C C . LEU A 1 90 ? -51.076 -3.408 88.136 1.00 75.38 90 LEU A C 1
ATOM 724 O O . LEU A 1 90 ? -50.344 -2.883 87.290 1.00 75.38 90 LEU A O 1
ATOM 728 N N . ALA A 1 91 ? -51.791 -4.503 87.872 1.00 74.75 91 ALA A N 1
ATOM 729 C CA . ALA A 1 91 ? -51.808 -5.190 86.583 1.00 74.75 91 ALA A CA 1
ATOM 730 C C . ALA A 1 91 ? -52.056 -4.261 85.369 1.00 74.75 91 ALA A C 1
ATOM 732 O O . ALA A 1 91 ? -51.274 -4.338 84.415 1.00 74.75 91 ALA A O 1
ATOM 733 N N . PRO A 1 92 ? -53.046 -3.338 85.365 1.00 78.38 92 PRO A N 1
ATOM 734 C CA . PRO A 1 92 ? -53.268 -2.448 84.222 1.00 78.38 92 PRO A CA 1
ATOM 735 C C . PRO A 1 92 ? -52.120 -1.454 83.999 1.00 78.38 92 PRO A C 1
ATOM 737 O O . PRO A 1 92 ? -51.857 -1.075 82.860 1.00 78.38 92 PRO A O 1
ATOM 740 N N . HIS A 1 93 ? -51.406 -1.043 85.051 1.00 80.19 93 HIS A N 1
ATOM 741 C CA . HIS A 1 93 ? -50.278 -0.111 84.935 1.00 80.19 93 HIS A CA 1
ATOM 742 C C . HIS A 1 93 ? -49.036 -0.794 84.355 1.00 80.19 93 HIS A C 1
ATOM 744 O O . HIS A 1 93 ? -48.373 -0.233 83.484 1.00 80.19 93 HIS A O 1
ATOM 750 N N . ILE A 1 94 ? -48.752 -2.030 84.778 1.00 81.19 94 ILE A N 1
ATOM 751 C CA . ILE A 1 94 ? -47.661 -2.837 84.210 1.00 81.19 94 ILE A CA 1
ATOM 752 C C . ILE A 1 94 ? -47.957 -3.182 82.747 1.00 81.19 94 ILE A C 1
ATOM 754 O O . ILE A 1 94 ? -47.071 -3.070 81.898 1.00 81.19 94 ILE A O 1
ATOM 758 N N . LEU A 1 95 ? -49.206 -3.535 82.429 1.00 79.38 95 LEU A N 1
ATOM 759 C CA . LEU A 1 95 ? -49.630 -3.782 81.053 1.00 79.38 95 LEU A CA 1
ATOM 760 C C . LEU A 1 95 ? -49.466 -2.523 80.185 1.00 79.38 95 LEU A C 1
ATOM 762 O O . LEU A 1 95 ? -48.928 -2.613 79.084 1.00 79.38 95 LEU A O 1
ATOM 766 N N . ALA A 1 96 ? -49.872 -1.352 80.686 1.00 80.56 96 ALA A N 1
ATOM 767 C CA . ALA A 1 96 ? -49.709 -0.083 79.977 1.00 80.56 96 ALA A CA 1
ATOM 768 C C . ALA A 1 96 ? -48.230 0.255 79.725 1.00 80.56 96 ALA A C 1
ATOM 770 O O . ALA A 1 96 ? -47.875 0.643 78.615 1.00 80.56 96 ALA A O 1
ATOM 771 N N . LEU A 1 97 ? -47.351 0.051 80.713 1.00 86.62 97 LEU A N 1
ATOM 772 C CA . LEU A 1 97 ? -45.906 0.237 80.546 1.00 86.62 97 LEU A CA 1
ATOM 773 C C . LEU A 1 97 ? -45.321 -0.707 79.490 1.00 86.62 97 LEU A C 1
ATOM 775 O O . LEU A 1 97 ? -44.524 -0.275 78.660 1.00 86.62 97 LEU A O 1
ATOM 779 N N . TRP A 1 98 ? -45.733 -1.976 79.487 1.00 84.50 98 TRP A N 1
ATOM 780 C CA . TRP A 1 98 ? -45.302 -2.950 78.485 1.00 84.50 98 TRP A CA 1
ATOM 781 C C . TRP A 1 98 ? -45.764 -2.578 77.072 1.00 84.50 98 TRP A C 1
ATOM 783 O O . TRP A 1 98 ? -44.971 -2.642 76.132 1.00 84.50 98 TRP A O 1
ATOM 793 N N . VAL A 1 99 ? -47.023 -2.159 76.915 1.00 85.44 99 VAL A N 1
ATOM 794 C CA . VAL A 1 99 ? -47.563 -1.706 75.624 1.00 85.44 99 VAL A CA 1
ATOM 795 C C . VAL A 1 99 ? -46.794 -0.483 75.123 1.00 85.44 99 VAL A C 1
ATOM 797 O O . VAL A 1 99 ? -46.303 -0.514 73.997 1.00 85.44 99 VAL A O 1
ATOM 800 N N . SER A 1 100 ? -46.581 0.528 75.970 1.00 88.38 100 SER A N 1
ATOM 801 C CA . SER A 1 100 ? -45.799 1.720 75.615 1.00 88.38 100 SER A CA 1
ATOM 802 C C . SER A 1 100 ? -44.350 1.385 75.243 1.00 88.38 100 SER A C 1
ATOM 804 O O . SER A 1 100 ? -43.824 1.907 74.262 1.00 88.38 100 SER A O 1
ATOM 806 N N . ALA A 1 101 ? -43.696 0.483 75.985 1.00 89.62 101 ALA A N 1
ATOM 807 C CA . ALA A 1 101 ? -42.338 0.036 75.675 1.00 89.62 101 ALA A CA 1
ATOM 808 C C . ALA A 1 101 ? -42.276 -0.705 74.330 1.00 89.62 101 ALA A C 1
ATOM 810 O O . ALA A 1 101 ? -41.360 -0.486 73.536 1.00 89.62 101 ALA A O 1
ATOM 811 N N . LYS A 1 102 ? -43.277 -1.546 74.045 1.00 89.25 102 LYS A N 1
ATOM 812 C CA . LYS A 1 102 ? -43.402 -2.256 72.770 1.00 89.25 102 LYS A CA 1
ATOM 813 C C . LYS A 1 102 ? -43.621 -1.291 71.605 1.00 89.25 102 LYS A C 1
ATOM 815 O O . LYS A 1 102 ? -42.997 -1.463 70.562 1.00 89.25 102 LYS A O 1
ATOM 820 N N . GLU A 1 103 ? -44.484 -0.292 71.764 1.00 89.75 103 GLU A N 1
ATOM 821 C CA . GLU A 1 103 ? -44.747 0.723 70.737 1.00 89.75 103 GLU A CA 1
ATOM 822 C C . GLU A 1 103 ? -43.510 1.580 70.447 1.00 89.75 103 GLU A C 1
ATOM 824 O O . GLU A 1 103 ? -43.184 1.800 69.278 1.00 89.75 103 GLU A O 1
ATOM 829 N N . LEU A 1 104 ? -42.776 1.996 71.485 1.00 93.19 104 LEU A N 1
ATOM 830 C CA . LEU A 1 104 ? -41.523 2.737 71.327 1.00 93.19 104 LEU A CA 1
ATOM 831 C C . LEU A 1 104 ? -40.473 1.904 70.580 1.00 93.19 104 LEU A C 1
ATOM 833 O O . LEU A 1 104 ? -39.939 2.363 69.571 1.00 93.19 104 LEU A O 1
ATOM 837 N N . ALA A 1 105 ? -40.240 0.661 71.016 1.00 91.62 105 ALA A N 1
ATOM 838 C CA . ALA A 1 105 ? -39.298 -0.245 70.361 1.00 91.62 105 ALA A CA 1
ATOM 839 C C . ALA A 1 105 ? -39.692 -0.525 68.901 1.00 91.62 105 ALA A C 1
ATOM 841 O O . ALA A 1 105 ? -38.835 -0.580 68.020 1.00 91.62 105 ALA A O 1
ATOM 842 N N . HIS A 1 106 ? -40.992 -0.663 68.622 1.00 89.25 106 HIS A N 1
ATOM 843 C CA . HIS A 1 106 ? -41.488 -0.846 67.261 1.00 89.25 106 HIS A CA 1
ATOM 844 C C . HIS A 1 106 ? -41.249 0.392 66.387 1.00 89.25 106 HIS A C 1
ATOM 846 O O . HIS A 1 106 ? -40.796 0.255 65.253 1.00 89.25 106 HIS A O 1
ATOM 852 N N . SER A 1 107 ? -41.506 1.593 66.912 1.00 93.56 107 SER A N 1
ATOM 853 C CA . SER A 1 107 ? -41.274 2.863 66.213 1.00 93.56 107 SER A CA 1
ATOM 854 C C . SER A 1 107 ? -39.794 3.084 65.887 1.00 93.56 107 SER A C 1
ATOM 856 O O . SER A 1 107 ? -39.452 3.421 64.754 1.00 93.56 107 SER A O 1
ATOM 858 N N . GLU A 1 108 ? -38.896 2.842 66.846 1.00 94.00 108 GLU A N 1
ATOM 859 C CA . GLU A 1 108 ? -37.448 2.947 66.627 1.00 94.00 108 GLU A CA 1
ATOM 860 C C . GLU A 1 108 ? -36.942 1.904 65.627 1.00 94.00 108 GLU A C 1
ATOM 862 O O . GLU A 1 108 ? -36.171 2.236 64.724 1.00 94.00 108 GLU A O 1
ATOM 867 N N . TYR A 1 109 ? -37.436 0.666 65.722 1.00 92.31 109 TYR A N 1
ATOM 868 C CA . TYR A 1 109 ? -37.112 -0.379 64.758 1.00 92.31 109 TYR A CA 1
ATOM 869 C C . TYR A 1 109 ? -37.564 -0.006 63.342 1.00 92.31 109 TYR A C 1
ATOM 871 O O . TYR A 1 109 ? -36.778 -0.105 62.403 1.00 92.31 109 TYR A O 1
ATOM 879 N N . GLN A 1 110 ? -38.797 0.483 63.172 1.00 92.38 110 GLN A N 1
ATOM 880 C CA . GLN A 1 110 ? -39.293 0.921 61.864 1.00 92.38 110 GLN A CA 1
ATOM 881 C C . GLN A 1 110 ? -38.458 2.064 61.274 1.00 92.38 110 GLN A C 1
ATOM 883 O O . GLN A 1 110 ? -38.157 2.036 60.080 1.00 92.38 110 GLN A O 1
ATOM 888 N N . LYS A 1 111 ? -38.043 3.039 62.095 1.00 94.69 111 LYS A N 1
ATOM 889 C CA . LYS A 1 111 ? -37.143 4.119 61.654 1.00 94.69 111 LYS A CA 1
ATOM 890 C C . LYS A 1 111 ? -35.805 3.569 61.170 1.00 94.69 111 LYS A C 1
ATOM 892 O O . LYS A 1 111 ? -35.386 3.899 60.065 1.00 94.69 111 LYS A O 1
ATOM 897 N N . SER A 1 112 ? -35.185 2.679 61.944 1.00 93.44 112 SER A N 1
ATOM 898 C CA . SER A 1 112 ? -33.921 2.042 61.560 1.00 93.44 112 SER A CA 1
ATOM 899 C C . SER A 1 112 ? -34.054 1.240 60.261 1.00 93.44 112 SER A C 1
ATOM 901 O O . SER A 1 112 ? -33.199 1.342 59.383 1.00 93.44 112 SER A O 1
ATOM 903 N N . VAL A 1 113 ? -35.149 0.491 60.089 1.00 94.00 113 VAL A N 1
ATOM 904 C CA . VAL A 1 113 ? -35.425 -0.244 58.845 1.00 94.00 113 VAL A CA 1
ATOM 905 C C . VAL A 1 113 ? -35.544 0.712 57.659 1.00 94.00 113 VAL A C 1
ATOM 907 O O . VAL A 1 113 ? -34.962 0.442 56.611 1.00 94.00 113 VAL A O 1
ATOM 910 N N . TYR A 1 114 ? -36.250 1.833 57.816 1.00 94.25 114 TYR A N 1
ATOM 911 C CA . TYR A 1 114 ? -36.397 2.828 56.754 1.00 94.25 114 TYR A CA 1
ATOM 912 C C . TYR A 1 114 ? -35.056 3.475 56.372 1.00 94.25 114 TYR A C 1
ATOM 914 O O . TYR A 1 114 ? -34.734 3.581 55.189 1.00 94.25 114 TYR A O 1
ATOM 922 N N . GLU A 1 115 ? -34.239 3.853 57.356 1.00 95.50 115 GLU A N 1
ATOM 923 C CA . GLU A 1 115 ? -32.902 4.413 57.126 1.00 95.50 115 GLU A CA 1
ATOM 924 C C . GLU A 1 115 ? -31.994 3.418 56.394 1.00 95.50 115 GLU A C 1
ATOM 926 O O . GLU A 1 115 ? -31.370 3.760 55.387 1.00 95.50 115 GLU A O 1
ATOM 931 N N . LEU A 1 116 ? -31.974 2.158 56.839 1.00 93.88 116 LEU A N 1
ATOM 932 C CA . LEU A 1 116 ? -31.198 1.100 56.192 1.00 93.88 116 LEU A CA 1
ATOM 933 C C . LEU A 1 116 ? -31.683 0.820 54.765 1.00 93.88 116 LEU A C 1
ATOM 935 O O . LEU A 1 116 ? -30.860 0.599 53.875 1.00 93.88 116 LEU A O 1
ATOM 939 N N . GLN A 1 117 ? -32.995 0.859 54.520 1.00 94.06 117 GLN A N 1
ATOM 940 C CA . GLN A 1 117 ? -33.558 0.730 53.174 1.00 94.06 117 GLN A CA 1
ATOM 941 C C . GLN A 1 117 ? -33.145 1.896 52.272 1.00 94.06 117 GLN A C 1
ATOM 943 O O . GLN A 1 117 ? -32.747 1.656 51.132 1.00 94.06 117 GLN A O 1
ATOM 948 N N . SER A 1 118 ? -33.168 3.134 52.777 1.00 94.56 118 SER A N 1
ATOM 949 C CA . SER A 1 118 ? -32.718 4.313 52.027 1.00 94.56 118 SER A CA 1
ATOM 950 C C . SER A 1 118 ? -31.245 4.196 51.638 1.00 94.56 118 SER A C 1
ATOM 952 O O . SER A 1 118 ? -30.902 4.331 50.464 1.00 94.56 118 SER A O 1
ATOM 954 N N . ILE A 1 119 ? -30.380 3.845 52.595 1.00 95.44 119 ILE A N 1
ATOM 955 C CA . ILE A 1 119 ? -28.940 3.661 52.358 1.00 95.44 119 ILE A CA 1
ATOM 956 C C . ILE A 1 119 ? -28.691 2.522 51.362 1.00 95.44 119 ILE A C 1
ATOM 958 O O . ILE A 1 119 ? -27.860 2.647 50.460 1.00 95.44 119 ILE A O 1
ATOM 962 N N . SER A 1 120 ? -29.421 1.409 51.491 1.00 92.50 120 SER A N 1
ATOM 963 C CA . SER A 1 120 ? -29.320 0.281 50.560 1.00 92.50 120 SER A CA 1
ATOM 964 C C . SER A 1 120 ? -29.701 0.697 49.138 1.00 92.50 120 SER A C 1
ATOM 966 O O . SER A 1 120 ? -28.972 0.393 48.192 1.00 92.50 120 SER A O 1
ATOM 968 N N . MET A 1 121 ? -30.790 1.454 48.982 1.00 94.38 121 MET A N 1
ATOM 969 C CA . MET A 1 121 ? -31.251 1.933 47.680 1.00 94.38 121 MET A CA 1
ATOM 970 C C . MET A 1 121 ? -30.264 2.923 47.048 1.00 94.38 121 MET A C 1
ATOM 972 O O . MET A 1 121 ? -29.951 2.817 45.862 1.00 94.38 121 MET A O 1
ATOM 976 N N . GLU A 1 122 ? -29.718 3.858 47.827 1.00 95.62 122 GLU A N 1
ATOM 977 C CA . GLU A 1 122 ? -28.683 4.789 47.362 1.00 95.62 122 GLU A CA 1
ATOM 978 C C . GLU A 1 122 ? -27.410 4.058 46.923 1.00 95.62 122 GLU A C 1
ATOM 980 O O . GLU A 1 122 ? -26.871 4.340 45.850 1.00 95.62 122 GLU A O 1
ATOM 985 N N . SER A 1 123 ? -26.967 3.070 47.704 1.00 93.81 123 SER A N 1
ATOM 986 C CA . SER A 1 123 ? -25.805 2.242 47.377 1.00 93.81 123 SER A CA 1
ATOM 987 C C . SER A 1 123 ? -26.015 1.438 46.090 1.00 93.81 123 SER A C 1
ATOM 989 O O . SER A 1 123 ? -25.142 1.422 45.219 1.00 93.81 123 SER A O 1
ATOM 991 N N . GLN A 1 124 ? -27.190 0.825 45.921 1.00 95.12 124 GLN A N 1
ATOM 992 C CA . GLN A 1 124 ? -27.544 0.100 44.698 1.00 95.12 124 GLN A CA 1
ATOM 993 C C . GLN A 1 124 ? -27.574 1.027 43.479 1.00 95.12 124 GLN A C 1
ATOM 995 O O . GLN A 1 124 ? -27.019 0.684 42.436 1.00 95.12 124 GLN A O 1
ATOM 1000 N N . ASN A 1 125 ? -28.141 2.227 43.620 1.00 95.06 125 ASN A N 1
ATOM 1001 C CA . ASN A 1 125 ? -28.171 3.220 42.549 1.00 95.06 125 ASN A CA 1
ATOM 1002 C C . ASN A 1 125 ? -26.764 3.708 42.170 1.00 95.06 125 ASN A C 1
ATOM 1004 O O . ASN A 1 125 ? -26.457 3.838 40.985 1.00 95.06 125 ASN A O 1
ATOM 1008 N N . ALA A 1 126 ? -25.893 3.958 43.151 1.00 95.50 126 ALA A N 1
ATOM 1009 C CA . ALA A 1 126 ? -24.505 4.343 42.903 1.00 95.50 126 ALA A CA 1
ATOM 1010 C C . ALA A 1 126 ? -23.729 3.226 42.189 1.00 95.50 126 ALA A C 1
ATOM 1012 O O . ALA A 1 126 ? -23.016 3.488 41.219 1.00 95.50 126 ALA A O 1
ATOM 1013 N N . LYS A 1 127 ? -23.925 1.971 42.613 1.00 96.12 127 LYS A N 1
ATOM 1014 C CA . LYS A 1 127 ? -23.323 0.802 41.967 1.00 96.12 127 LYS A CA 1
ATOM 1015 C C . LYS A 1 127 ? -23.798 0.645 40.521 1.00 96.12 127 LYS A C 1
ATOM 1017 O O . LYS A 1 127 ? -22.967 0.467 39.636 1.00 96.12 127 LYS A O 1
ATOM 1022 N N . ALA A 1 128 ? -25.099 0.777 40.269 1.00 95.81 128 ALA A N 1
ATOM 1023 C CA . ALA A 1 128 ? -25.659 0.689 38.922 1.00 95.81 128 ALA A CA 1
ATOM 1024 C C . ALA A 1 128 ? -25.093 1.773 37.985 1.00 95.81 128 ALA A C 1
ATOM 1026 O O . ALA A 1 128 ? -24.769 1.483 36.834 1.00 95.81 128 ALA A O 1
ATOM 1027 N N . LYS A 1 129 ? -24.910 3.006 38.481 1.00 96.69 129 LYS A N 1
ATOM 1028 C CA . LYS A 1 129 ? -24.265 4.088 37.715 1.00 96.69 129 LYS A CA 1
ATOM 1029 C C . LYS A 1 129 ? -22.805 3.769 37.388 1.00 96.69 129 LYS A C 1
ATOM 1031 O O . LYS A 1 129 ? -22.417 3.866 36.229 1.00 96.69 129 LYS A O 1
ATOM 1036 N N . ALA A 1 130 ? -22.027 3.321 38.372 1.00 95.81 130 ALA A N 1
ATOM 1037 C CA . ALA A 1 130 ? -20.629 2.948 38.159 1.00 95.81 130 ALA A CA 1
ATOM 1038 C C . ALA A 1 130 ? -20.479 1.769 37.176 1.00 95.81 130 ALA A C 1
ATOM 1040 O O . ALA A 1 130 ? -19.553 1.741 36.365 1.00 95.81 130 ALA A O 1
ATOM 1041 N N . GLU A 1 131 ? -21.396 0.798 37.210 1.00 96.62 131 GLU A N 1
ATOM 1042 C CA . GLU A 1 131 ? -21.429 -0.309 36.247 1.00 96.62 131 GLU A CA 1
ATOM 1043 C C . GLU A 1 131 ? -21.779 0.166 34.830 1.00 96.62 131 GLU A C 1
ATOM 1045 O O . GLU A 1 131 ? -21.161 -0.294 33.867 1.00 96.62 131 GLU A O 1
ATOM 1050 N N . ALA A 1 132 ? -22.713 1.111 34.686 1.00 97.25 132 ALA A N 1
ATOM 1051 C CA . ALA A 1 132 ? -23.036 1.717 33.396 1.00 97.25 132 ALA A CA 1
ATOM 1052 C C . ALA A 1 132 ? -21.834 2.476 32.806 1.00 97.25 132 ALA A C 1
ATOM 1054 O O . ALA A 1 132 ? -21.433 2.196 31.677 1.00 97.25 132 ALA A O 1
ATOM 1055 N N . GLU A 1 133 ? -21.188 3.341 33.594 1.00 96.75 133 GLU A N 1
ATOM 1056 C CA . GLU A 1 133 ? -19.987 4.081 33.177 1.00 96.75 133 GLU A CA 1
ATOM 1057 C C . GLU A 1 133 ? -18.843 3.136 32.786 1.00 96.75 133 GLU A C 1
ATOM 1059 O O . GLU A 1 133 ? -18.201 3.308 31.747 1.00 96.75 133 GLU A O 1
ATOM 1064 N N . ARG A 1 134 ? -18.621 2.073 33.570 1.00 96.88 134 ARG A N 1
ATOM 1065 C CA . ARG A 1 134 ? -17.623 1.044 33.250 1.00 96.88 134 ARG A CA 1
ATOM 1066 C C . ARG A 1 134 ? -17.930 0.344 31.925 1.00 96.88 134 ARG A C 1
ATOM 1068 O O . ARG A 1 134 ? -17.006 0.056 31.161 1.00 96.88 134 ARG A O 1
ATOM 1075 N N . ASN A 1 135 ? -19.199 0.050 31.652 1.00 97.56 135 ASN A N 1
ATOM 1076 C CA . ASN A 1 135 ? -19.609 -0.586 30.403 1.00 97.56 135 ASN A CA 1
ATOM 1077 C C . ASN A 1 135 ? -19.387 0.334 29.199 1.00 97.56 135 ASN A C 1
ATOM 1079 O O . ASN A 1 135 ? -18.917 -0.140 28.163 1.00 97.56 135 ASN A O 1
ATOM 1083 N N . ASP A 1 136 ? -19.660 1.628 29.335 1.00 97.56 136 ASP A N 1
ATOM 1084 C CA . ASP A 1 136 ? -19.450 2.601 28.261 1.00 97.56 136 ASP A CA 1
ATOM 1085 C C . ASP A 1 136 ? -17.960 2.804 27.963 1.00 97.56 136 ASP A C 1
ATOM 1087 O O . ASP A 1 136 ? -17.553 2.740 26.801 1.00 97.56 136 ASP A O 1
ATOM 1091 N N . ILE A 1 137 ? -17.117 2.901 28.997 1.00 97.19 137 ILE A N 1
ATOM 1092 C CA . ILE A 1 137 ? -15.654 2.926 28.829 1.00 97.19 137 ILE A CA 1
ATOM 1093 C C . ILE A 1 137 ? -15.163 1.630 28.170 1.00 97.19 137 ILE A C 1
ATOM 1095 O O . ILE A 1 137 ? -14.325 1.663 27.270 1.00 97.19 137 ILE A O 1
ATOM 1099 N N . SER A 1 138 ? -15.696 0.471 28.572 1.00 97.94 138 SER A N 1
ATOM 1100 C CA . SER A 1 138 ? -15.315 -0.803 27.958 1.00 97.94 138 SER A CA 1
ATOM 1101 C C . SER A 1 138 ? -15.704 -0.883 26.481 1.00 97.94 138 SER A C 1
ATOM 1103 O O . SER A 1 138 ? -14.968 -1.508 25.718 1.00 97.94 138 SER A O 1
ATOM 1105 N N . LYS A 1 139 ? -16.837 -0.301 26.071 1.00 97.81 139 LYS A N 1
ATOM 1106 C CA . LYS A 1 139 ? -17.224 -0.218 24.654 1.00 97.81 139 LYS A CA 1
ATOM 1107 C C . LYS A 1 139 ? -16.266 0.686 23.887 1.00 97.81 139 LYS A C 1
ATOM 1109 O O . LYS A 1 139 ? -15.722 0.246 22.880 1.00 97.81 139 LYS A O 1
ATOM 1114 N N . LEU A 1 140 ? -15.987 1.878 24.416 1.00 97.81 140 LEU A N 1
ATOM 1115 C CA . LEU A 1 140 ? -15.064 2.826 23.795 1.00 97.81 140 LEU A CA 1
ATOM 1116 C C . LEU A 1 140 ? -13.662 2.228 23.614 1.00 97.81 140 LEU A C 1
ATOM 1118 O O . LEU A 1 140 ? -13.067 2.362 22.549 1.00 97.81 140 LEU A O 1
ATOM 1122 N N . ASN A 1 141 ? -13.149 1.510 24.617 1.00 97.56 141 ASN A N 1
ATOM 1123 C CA . ASN A 1 141 ? -11.853 0.837 24.512 1.00 97.56 141 ASN A CA 1
ATOM 1124 C C . ASN A 1 141 ? -11.844 -0.222 23.403 1.00 97.56 141 ASN A C 1
ATOM 1126 O O . ASN A 1 141 ? -10.901 -0.268 22.623 1.00 97.56 141 ASN A O 1
ATOM 1130 N N . ARG A 1 142 ? -12.910 -1.024 23.268 1.00 97.75 142 ARG A N 1
ATOM 1131 C CA . ARG A 1 142 ? -13.015 -2.009 22.175 1.00 97.75 142 ARG A CA 1
ATOM 1132 C C . ARG A 1 142 ? -13.053 -1.342 20.802 1.00 97.75 142 ARG A C 1
ATOM 1134 O O . ARG A 1 142 ? -12.446 -1.851 19.865 1.00 97.75 142 ARG A O 1
ATOM 1141 N N . GLU A 1 143 ? -13.755 -0.219 20.675 1.00 97.50 143 GLU A N 1
ATOM 1142 C CA . GLU A 1 143 ? -13.799 0.557 19.431 1.00 97.50 143 GLU A CA 1
ATOM 1143 C C . GLU A 1 143 ? -12.424 1.140 19.079 1.00 97.50 143 GLU A C 1
ATOM 1145 O O . GLU A 1 143 ? -11.996 1.073 17.924 1.00 97.50 143 GLU A O 1
ATOM 1150 N N . LEU A 1 144 ? -11.702 1.668 20.071 1.00 97.88 144 LEU A N 1
ATOM 1151 C CA . LEU A 1 144 ? -10.341 2.167 19.891 1.00 97.88 144 LEU A CA 1
ATOM 1152 C C . LEU A 1 144 ? -9.367 1.045 19.520 1.00 97.88 144 LEU A C 1
ATOM 1154 O O . LEU A 1 144 ? -8.592 1.223 18.584 1.00 97.88 144 LEU A O 1
ATOM 1158 N N . ASP A 1 145 ? -9.443 -0.117 20.168 1.00 98.31 145 ASP A N 1
ATOM 1159 C CA . ASP A 1 145 ? -8.614 -1.280 19.837 1.00 98.31 145 ASP A CA 1
ATOM 1160 C C . ASP A 1 145 ? -8.879 -1.775 18.406 1.00 98.31 145 ASP A C 1
ATOM 1162 O O . ASP A 1 145 ? -7.941 -2.034 17.646 1.00 98.31 145 ASP A O 1
ATOM 1166 N N . ALA A 1 146 ? -10.148 -1.835 17.990 1.00 97.69 146 ALA A N 1
ATOM 1167 C CA . ALA A 1 146 ? -10.525 -2.172 16.617 1.00 97.69 146 ALA A CA 1
ATOM 1168 C C . ALA A 1 146 ? -9.976 -1.150 15.603 1.00 97.69 146 ALA A C 1
ATOM 1170 O O . ALA A 1 146 ? -9.487 -1.511 14.532 1.00 97.69 146 ALA A O 1
ATOM 1171 N N . ARG A 1 147 ? -9.992 0.142 15.946 1.00 97.94 147 ARG A N 1
ATOM 1172 C CA . ARG A 1 147 ? -9.422 1.188 15.088 1.00 97.94 147 ARG A CA 1
ATOM 1173 C C . ARG A 1 147 ? -7.897 1.114 15.024 1.00 97.94 147 ARG A C 1
ATOM 1175 O O . ARG A 1 147 ? -7.331 1.268 13.945 1.00 97.94 147 ARG A O 1
ATOM 1182 N N . CYS A 1 148 ? -7.229 0.866 16.148 1.00 97.75 148 CYS A N 1
ATOM 1183 C CA . CYS A 1 148 ? -5.778 0.705 16.218 1.00 97.75 148 CYS A CA 1
ATOM 1184 C C . CYS A 1 148 ? -5.309 -0.504 15.405 1.00 97.75 148 CYS A C 1
ATOM 1186 O O . CYS A 1 148 ? -4.364 -0.389 14.627 1.00 97.75 148 CYS A O 1
ATOM 1188 N N . THR A 1 149 ? -5.990 -1.643 15.534 1.00 97.94 149 THR A N 1
ATOM 1189 C CA . THR A 1 149 ? -5.694 -2.848 14.743 1.00 97.94 149 THR A CA 1
ATOM 1190 C C . THR A 1 149 ? -5.914 -2.607 13.251 1.00 97.94 149 THR A C 1
ATOM 1192 O O . THR A 1 149 ? -5.003 -2.869 12.467 1.00 97.94 149 THR A O 1
ATOM 1195 N N . GLY A 1 150 ? -7.033 -1.985 12.861 1.00 98.06 150 GLY A N 1
ATOM 1196 C CA . GLY A 1 150 ? -7.279 -1.605 11.467 1.00 98.06 150 GLY A CA 1
ATOM 1197 C C . GLY A 1 150 ? -6.225 -0.644 10.898 1.00 98.06 150 GLY A C 1
ATOM 1198 O O . GLY A 1 150 ? -5.772 -0.811 9.766 1.00 98.06 150 GLY A O 1
ATOM 1199 N N . LEU A 1 151 ? -5.764 0.334 11.688 1.00 97.94 151 LEU A N 1
ATOM 1200 C CA . LEU A 1 151 ? -4.681 1.239 11.282 1.00 97.94 151 LEU A CA 1
ATOM 1201 C C . LEU A 1 151 ? -3.334 0.517 11.142 1.00 97.94 151 LEU A C 1
ATOM 1203 O O . LEU A 1 151 ? -2.580 0.818 10.218 1.00 97.94 151 LEU A O 1
ATOM 1207 N N . LEU A 1 152 ? -3.025 -0.436 12.024 1.00 98.38 152 LEU A N 1
ATOM 1208 C CA . LEU A 1 152 ? -1.806 -1.244 11.932 1.00 98.38 152 LEU A CA 1
ATOM 1209 C C . LEU A 1 152 ? -1.807 -2.133 10.683 1.00 98.38 152 LEU A C 1
ATOM 1211 O O . LEU A 1 152 ? -0.779 -2.251 10.018 1.00 98.38 152 LEU A O 1
ATOM 1215 N N . GLU A 1 153 ? -2.944 -2.735 10.341 1.00 98.12 153 GLU A N 1
ATOM 1216 C CA . GLU A 1 153 ? -3.099 -3.533 9.120 1.00 98.12 153 GLU A CA 1
ATOM 1217 C C . GLU A 1 153 ? -2.968 -2.674 7.860 1.00 98.12 153 GLU A C 1
ATOM 1219 O O . GLU A 1 153 ? -2.212 -3.029 6.954 1.00 98.12 153 GLU A O 1
ATOM 1224 N N . ALA A 1 154 ? -3.618 -1.506 7.830 1.00 97.81 154 ALA A N 1
ATOM 1225 C CA . ALA A 1 154 ? -3.481 -0.554 6.732 1.00 97.81 154 ALA A CA 1
ATOM 1226 C C . ALA A 1 154 ? -2.029 -0.077 6.565 1.00 97.81 154 ALA A C 1
ATOM 1228 O O . ALA A 1 154 ? -1.537 0.027 5.442 1.00 97.81 154 ALA A O 1
ATOM 1229 N N . ASN A 1 155 ? -1.318 0.164 7.672 1.00 98.12 155 ASN A N 1
ATOM 1230 C CA . ASN A 1 155 ? 0.090 0.548 7.636 1.00 98.12 155 ASN A CA 1
ATOM 1231 C C . ASN A 1 155 ? 0.953 -0.568 7.030 1.00 98.12 155 ASN A C 1
ATOM 1233 O O . ASN A 1 155 ? 1.686 -0.310 6.081 1.00 98.12 155 ASN A O 1
ATOM 1237 N N . LYS A 1 156 ? 0.782 -1.821 7.478 1.00 98.06 156 LYS A N 1
ATOM 1238 C CA . LYS A 1 156 ? 1.480 -2.982 6.897 1.00 98.06 156 LYS A CA 1
ATOM 1239 C C . LYS A 1 156 ? 1.210 -3.133 5.400 1.00 98.06 156 LYS A C 1
ATOM 1241 O O . LYS A 1 156 ? 2.143 -3.380 4.639 1.00 98.06 156 LYS A O 1
ATOM 1246 N N . ALA A 1 157 ? -0.041 -2.962 4.971 1.00 97.88 157 ALA A N 1
ATOM 1247 C CA . ALA A 1 157 ? -0.407 -3.027 3.559 1.00 97.88 157 ALA A CA 1
ATOM 1248 C C . ALA A 1 157 ? 0.284 -1.924 2.740 1.00 97.88 157 ALA A C 1
ATOM 1250 O O . ALA A 1 157 ? 0.843 -2.207 1.682 1.00 97.88 157 ALA A O 1
ATOM 1251 N N . LEU A 1 158 ? 0.308 -0.687 3.249 1.00 97.81 158 LEU A N 1
ATOM 1252 C CA . LEU A 1 158 ? 1.007 0.431 2.610 1.00 97.81 158 LEU A CA 1
ATOM 1253 C C . LEU A 1 158 ? 2.523 0.215 2.565 1.00 97.81 158 LEU A C 1
ATOM 1255 O O . LEU A 1 158 ? 3.140 0.492 1.541 1.00 97.81 158 LEU A O 1
ATOM 1259 N N . THR A 1 159 ? 3.133 -0.303 3.634 1.00 98.06 159 THR A N 1
ATOM 1260 C CA . THR A 1 159 ? 4.563 -0.644 3.632 1.00 98.06 159 THR A CA 1
ATOM 1261 C C . THR A 1 159 ? 4.869 -1.692 2.563 1.00 98.06 159 THR A C 1
ATOM 1263 O O . THR A 1 159 ? 5.779 -1.483 1.764 1.00 98.06 159 THR A O 1
ATOM 1266 N N . GLY A 1 160 ? 4.057 -2.752 2.473 1.00 97.88 160 GLY A N 1
ATOM 1267 C CA . GLY A 1 160 ? 4.195 -3.768 1.428 1.00 97.88 160 GLY A CA 1
ATOM 1268 C C . GLY A 1 160 ? 4.047 -3.188 0.018 1.00 97.88 160 GLY A C 1
ATOM 1269 O O . GLY A 1 160 ? 4.864 -3.473 -0.854 1.00 97.88 160 GLY A O 1
ATOM 1270 N N . GLN A 1 161 ? 3.070 -2.301 -0.204 1.00 97.75 161 GLN A N 1
ATOM 1271 C CA . GLN A 1 161 ? 2.914 -1.604 -1.488 1.00 97.75 161 GLN A CA 1
ATOM 1272 C C . GLN A 1 161 ? 4.148 -0.766 -1.839 1.00 97.75 161 GLN A C 1
ATOM 1274 O O . GLN A 1 161 ? 4.649 -0.851 -2.958 1.00 97.75 161 GLN A O 1
ATOM 1279 N N . VAL A 1 162 ? 4.683 -0.000 -0.885 1.00 98.06 162 VAL A N 1
ATOM 1280 C CA . VAL A 1 162 ? 5.889 0.814 -1.098 1.00 98.06 162 VAL A CA 1
ATOM 1281 C C . VAL A 1 162 ? 7.097 -0.053 -1.453 1.00 98.06 162 VAL A C 1
ATOM 1283 O O . VAL A 1 162 ? 7.872 0.326 -2.329 1.00 98.06 162 VAL A O 1
ATOM 1286 N N . GLU A 1 163 ? 7.269 -1.208 -0.814 1.00 97.81 163 GLU A N 1
ATOM 1287 C CA . GLU A 1 163 ? 8.346 -2.147 -1.145 1.00 97.81 163 GLU A CA 1
ATOM 1288 C C . GLU A 1 163 ? 8.194 -2.709 -2.562 1.00 97.81 163 GLU A C 1
ATOM 1290 O O . GLU A 1 163 ? 9.161 -2.700 -3.326 1.00 97.81 163 GLU A O 1
ATOM 1295 N N . THR A 1 164 ? 6.980 -3.109 -2.955 1.00 97.44 164 THR A N 1
ATOM 1296 C CA . THR A 1 164 ? 6.719 -3.592 -4.322 1.00 97.44 164 THR A CA 1
ATOM 1297 C C . THR A 1 164 ? 6.941 -2.510 -5.380 1.00 97.44 164 THR A C 1
ATOM 1299 O O . THR A 1 164 ? 7.557 -2.775 -6.410 1.00 97.44 164 THR A O 1
ATOM 1302 N N . GLU A 1 165 ? 6.527 -1.271 -5.107 1.00 97.00 165 GLU A N 1
ATOM 1303 C CA . GLU A 1 165 ? 6.767 -0.117 -5.977 1.00 97.00 165 GLU A CA 1
ATOM 1304 C C . GLU A 1 165 ? 8.259 0.199 -6.100 1.00 97.00 165 GLU A C 1
ATOM 1306 O O . GLU A 1 165 ? 8.750 0.480 -7.193 1.00 97.00 165 GLU A O 1
ATOM 1311 N N . ARG A 1 166 ? 9.013 0.130 -4.996 1.00 97.50 166 ARG A N 1
ATOM 1312 C CA . ARG A 1 166 ? 10.470 0.316 -5.020 1.00 97.50 166 ARG A CA 1
ATOM 1313 C C . ARG A 1 166 ? 11.150 -0.746 -5.875 1.00 97.50 166 ARG A C 1
ATOM 1315 O O . ARG A 1 166 ? 11.938 -0.380 -6.742 1.00 97.50 166 ARG A O 1
ATOM 1322 N N . ALA A 1 167 ? 10.800 -2.018 -5.686 1.00 96.88 167 ALA A N 1
ATOM 1323 C CA . ALA A 1 167 ? 11.339 -3.113 -6.487 1.00 96.88 167 ALA A CA 1
ATOM 1324 C C . ALA A 1 167 ? 10.996 -2.950 -7.980 1.00 96.88 167 ALA A C 1
ATOM 1326 O O . ALA A 1 167 ? 11.873 -3.079 -8.834 1.00 96.88 167 ALA A O 1
ATOM 1327 N N . GLY A 1 168 ? 9.748 -2.586 -8.300 1.00 97.19 168 GLY A N 1
ATOM 1328 C CA . GLY A 1 168 ? 9.316 -2.330 -9.676 1.00 97.19 168 GLY A CA 1
ATOM 1329 C C . GLY A 1 168 ? 10.054 -1.155 -10.326 1.00 97.19 168 GLY A C 1
ATOM 1330 O O . GLY A 1 168 ? 10.487 -1.249 -11.475 1.00 97.19 168 GLY A O 1
ATOM 1331 N N . ARG A 1 169 ? 10.268 -0.061 -9.584 1.00 96.94 169 ARG A N 1
ATOM 1332 C CA . ARG A 1 169 ? 11.057 1.088 -10.058 1.00 96.94 169 ARG A CA 1
ATOM 1333 C C . ARG A 1 169 ? 12.514 0.727 -10.289 1.00 96.94 169 ARG A C 1
ATOM 1335 O O . ARG A 1 169 ? 13.073 1.139 -11.299 1.00 96.94 169 ARG A O 1
ATOM 1342 N N . GLU A 1 170 ? 13.125 -0.025 -9.383 1.00 97.88 170 GLU A N 1
ATOM 1343 C CA . GLU A 1 170 ? 14.518 -0.443 -9.525 1.00 97.88 170 GLU A CA 1
ATOM 1344 C C . GLU A 1 170 ? 14.707 -1.349 -10.747 1.00 97.88 170 GLU A C 1
ATOM 1346 O O . GLU A 1 170 ? 15.610 -1.115 -11.550 1.00 97.88 170 GLU A O 1
ATOM 1351 N N . GLN A 1 171 ? 13.790 -2.292 -10.974 1.00 97.94 171 GLN A N 1
ATOM 1352 C CA . GLN A 1 171 ? 13.780 -3.107 -12.187 1.00 97.94 171 GLN A CA 1
ATOM 1353 C C . GLN A 1 171 ? 13.615 -2.249 -13.453 1.00 97.94 171 GLN A C 1
ATOM 1355 O O . GLN A 1 171 ? 14.343 -2.439 -14.428 1.00 97.94 171 GLN A O 1
ATOM 1360 N N . ALA A 1 172 ? 12.699 -1.276 -13.443 1.00 97.00 172 ALA A N 1
ATOM 1361 C CA . ALA A 1 172 ? 12.502 -0.371 -14.574 1.00 97.00 172 ALA A CA 1
ATOM 1362 C C . ALA A 1 172 ? 13.755 0.473 -14.866 1.00 97.00 172 ALA A C 1
ATOM 1364 O O . ALA A 1 172 ? 14.134 0.623 -16.027 1.00 97.00 172 ALA A O 1
ATOM 1365 N N . ILE A 1 173 ? 14.432 0.978 -13.829 1.00 97.81 173 ILE A N 1
ATOM 1366 C CA . ILE A 1 173 ? 15.699 1.711 -13.966 1.00 97.81 173 ILE A CA 1
ATOM 1367 C C . ILE A 1 173 ? 16.761 0.812 -14.603 1.00 97.81 173 ILE A C 1
ATOM 1369 O O . ILE A 1 173 ? 17.371 1.212 -15.592 1.00 97.81 173 ILE A O 1
ATOM 1373 N N . GLN A 1 174 ? 16.930 -0.419 -14.113 1.00 97.94 174 GLN A N 1
ATOM 1374 C CA . GLN A 1 174 ? 17.895 -1.369 -14.675 1.00 97.94 174 GLN A CA 1
ATOM 1375 C C . GLN A 1 174 ? 17.611 -1.682 -16.152 1.00 97.94 174 GLN A C 1
ATOM 1377 O O . GLN A 1 174 ? 18.538 -1.730 -16.961 1.00 97.94 174 GLN A O 1
ATOM 1382 N N . MET A 1 175 ? 16.338 -1.847 -16.528 1.00 97.56 175 MET A N 1
ATOM 1383 C CA . MET A 1 175 ? 15.938 -2.067 -17.923 1.00 97.56 175 MET A CA 1
ATOM 1384 C C . MET A 1 175 ? 16.242 -0.858 -18.814 1.00 97.56 175 MET A C 1
ATOM 1386 O O . MET A 1 175 ? 16.758 -1.022 -19.920 1.00 97.56 175 MET A O 1
ATOM 1390 N N . VAL A 1 176 ? 15.962 0.359 -18.337 1.00 97.94 176 VAL A N 1
ATOM 1391 C CA . VAL A 1 176 ? 16.278 1.595 -19.070 1.00 97.94 176 VAL A CA 1
ATOM 1392 C C . VAL A 1 176 ? 17.788 1.767 -19.222 1.00 97.94 176 VAL A C 1
ATOM 1394 O O . VAL A 1 176 ? 18.262 2.123 -20.299 1.00 97.94 176 VAL A O 1
ATOM 1397 N N . GLU A 1 177 ? 18.566 1.482 -18.180 1.00 98.00 177 GLU A N 1
ATOM 1398 C CA . GLU A 1 177 ? 20.027 1.536 -18.239 1.00 98.00 177 GLU A CA 1
ATOM 1399 C C . GLU A 1 177 ? 20.617 0.500 -19.196 1.00 98.00 177 GLU A C 1
ATOM 1401 O O . GLU A 1 177 ? 21.572 0.815 -19.910 1.00 98.00 177 GLU A O 1
ATOM 1406 N N . ALA A 1 178 ? 20.063 -0.714 -19.229 1.00 97.62 178 ALA A N 1
ATOM 1407 C CA . ALA A 1 178 ? 20.451 -1.741 -20.190 1.00 97.62 178 ALA A CA 1
ATOM 1408 C C . ALA A 1 178 ? 20.142 -1.289 -21.625 1.00 97.62 178 ALA A C 1
ATOM 1410 O O . ALA A 1 178 ? 21.047 -1.233 -22.452 1.00 97.62 178 ALA A O 1
ATOM 1411 N N . SER A 1 179 ? 18.914 -0.830 -21.889 1.00 96.88 179 SER A N 1
ATOM 1412 C CA . SER A 1 179 ? 18.523 -0.324 -23.211 1.00 96.88 179 SER A CA 1
ATOM 1413 C C . SER A 1 179 ? 19.373 0.868 -23.657 1.00 96.88 179 SER A C 1
ATOM 1415 O O . SER A 1 179 ? 19.770 0.949 -24.818 1.00 96.88 179 SER A O 1
ATOM 1417 N N . ARG A 1 180 ? 19.705 1.784 -22.740 1.00 98.00 180 ARG A N 1
ATOM 1418 C CA . ARG A 1 180 ? 20.596 2.912 -23.030 1.00 98.00 180 ARG A CA 1
ATOM 1419 C C . ARG A 1 180 ? 21.995 2.435 -23.422 1.00 98.00 180 ARG A C 1
ATOM 1421 O O . ARG A 1 180 ? 22.577 3.010 -24.340 1.00 98.00 180 ARG A O 1
ATOM 1428 N N . ARG A 1 181 ? 22.538 1.422 -22.737 1.00 97.81 181 ARG A N 1
ATOM 1429 C CA . ARG A 1 181 ? 23.840 0.825 -23.076 1.00 97.81 181 ARG A CA 1
ATOM 1430 C C . ARG A 1 181 ? 23.808 0.164 -24.451 1.00 97.81 181 ARG A C 1
ATOM 1432 O O . ARG A 1 181 ? 24.708 0.423 -25.244 1.00 97.81 181 ARG A O 1
ATOM 1439 N N . ASP A 1 182 ? 22.756 -0.585 -24.762 1.00 97.62 182 ASP A N 1
ATOM 1440 C CA . ASP A 1 182 ? 22.600 -1.242 -26.064 1.00 97.62 182 ASP A CA 1
ATOM 1441 C C . ASP A 1 182 ? 22.499 -0.219 -27.205 1.00 97.62 182 ASP A C 1
ATOM 1443 O O . ASP A 1 182 ? 23.199 -0.332 -28.210 1.00 97.62 182 ASP A O 1
ATOM 1447 N N . LEU A 1 183 ? 21.692 0.835 -27.031 1.00 97.44 183 LEU A N 1
ATOM 1448 C CA . LEU A 1 183 ? 21.572 1.922 -28.010 1.00 97.44 183 LEU A CA 1
ATOM 1449 C C . LEU A 1 183 ? 22.889 2.676 -28.207 1.00 97.44 183 LEU A C 1
ATOM 1451 O O . LEU A 1 183 ? 23.205 3.094 -29.321 1.00 97.44 183 LEU A O 1
ATOM 1455 N N . GLN A 1 184 ? 23.660 2.868 -27.134 1.00 97.88 184 GLN A N 1
ATOM 1456 C CA . GLN A 1 184 ? 24.985 3.466 -27.235 1.00 97.88 184 GLN A CA 1
ATOM 1457 C C . GLN A 1 184 ? 25.937 2.558 -28.025 1.00 97.88 184 GLN A C 1
ATOM 1459 O O . GLN A 1 184 ? 26.611 3.053 -28.924 1.00 97.88 184 GLN A O 1
ATOM 1464 N N . GLY A 1 185 ? 25.922 1.246 -27.768 1.00 97.88 185 GLY A N 1
ATOM 1465 C CA . GLY A 1 185 ? 26.692 0.264 -28.535 1.00 97.88 185 GLY A CA 1
ATOM 1466 C C . GLY A 1 185 ? 26.349 0.284 -30.026 1.00 97.88 185 GLY A C 1
ATOM 1467 O O . GLY A 1 185 ? 27.239 0.450 -30.854 1.00 97.88 185 GLY A O 1
ATOM 1468 N N . GLN A 1 186 ? 25.059 0.244 -30.373 1.00 97.50 186 GLN A N 1
ATOM 1469 C CA . GLN A 1 186 ? 24.599 0.326 -31.768 1.00 97.50 186 GLN A CA 1
ATOM 1470 C C . GLN A 1 186 ? 25.021 1.631 -32.448 1.00 97.50 186 GLN A C 1
ATOM 1472 O O . GLN A 1 186 ? 25.420 1.641 -33.611 1.00 97.50 186 GLN A O 1
ATOM 1477 N N . ARG A 1 187 ? 24.943 2.759 -31.732 1.00 97.56 187 ARG A N 1
ATOM 1478 C CA . ARG A 1 187 ? 25.396 4.049 -32.260 1.00 97.56 187 ARG A CA 1
ATOM 1479 C C . ARG A 1 187 ? 26.894 4.030 -32.555 1.00 97.56 187 ARG A C 1
ATOM 1481 O O . AR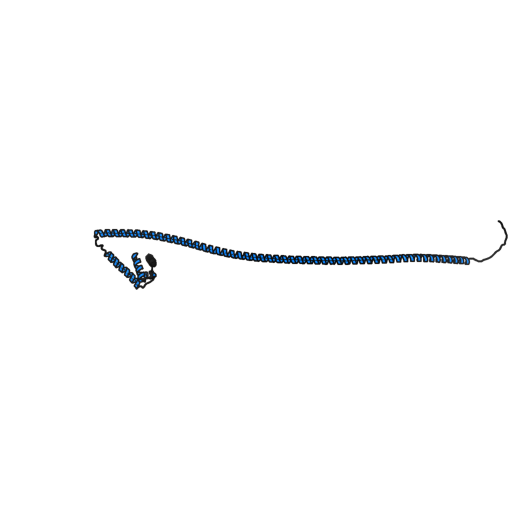G A 1 187 ? 27.302 4.547 -33.594 1.00 97.56 187 ARG A O 1
ATOM 1488 N N . ASP A 1 188 ? 27.693 3.483 -31.648 1.00 98.06 188 ASP A N 1
ATOM 1489 C CA . ASP A 1 188 ? 29.144 3.415 -31.802 1.00 98.06 188 ASP A CA 1
ATOM 1490 C C . ASP A 1 188 ? 29.530 2.477 -32.962 1.00 98.06 188 ASP A C 1
ATOM 1492 O O . ASP A 1 188 ? 30.375 2.840 -33.782 1.00 98.06 188 ASP A O 1
ATOM 1496 N N . GLU A 1 189 ? 28.844 1.340 -33.109 1.00 97.81 189 GLU A N 1
ATOM 1497 C CA . GLU A 1 189 ? 28.986 0.428 -34.253 1.00 97.81 189 GLU A CA 1
ATOM 1498 C C . GLU A 1 189 ? 28.670 1.126 -35.584 1.00 97.81 189 GLU A C 1
ATOM 1500 O O . GLU A 1 189 ? 29.507 1.133 -36.489 1.00 97.81 189 GLU A O 1
ATOM 1505 N N . LEU A 1 190 ? 27.520 1.804 -35.684 1.00 97.38 190 LEU A N 1
ATOM 1506 C CA . LEU A 1 190 ? 27.128 2.548 -36.887 1.00 97.38 190 LEU A CA 1
ATOM 1507 C C . LEU A 1 190 ? 28.101 3.687 -37.219 1.00 97.38 190 LEU A C 1
ATOM 1509 O O . LEU A 1 190 ? 28.354 3.972 -38.390 1.00 97.38 190 LEU A O 1
ATOM 1513 N N . LEU A 1 191 ? 28.665 4.357 -36.209 1.00 97.88 191 LEU A N 1
ATOM 1514 C CA . LEU A 1 191 ? 29.684 5.385 -36.422 1.00 97.88 191 LEU A CA 1
ATOM 1515 C C . LEU A 1 191 ? 30.980 4.792 -36.982 1.00 97.88 191 LEU A C 1
ATOM 1517 O O . LEU A 1 191 ? 31.601 5.410 -37.850 1.00 97.88 191 LEU A O 1
ATOM 1521 N N . GLU A 1 192 ? 31.393 3.616 -36.514 1.00 97.56 192 GLU A N 1
ATOM 1522 C CA . GLU A 1 192 ? 32.559 2.919 -37.058 1.00 97.56 192 GLU A CA 1
ATOM 1523 C C . GLU A 1 192 ? 32.313 2.404 -38.480 1.00 97.56 192 GLU A C 1
ATOM 1525 O O . GLU A 1 192 ? 33.171 2.586 -39.348 1.00 97.56 192 GLU A O 1
ATOM 1530 N N . GLU A 1 193 ? 31.136 1.851 -38.771 1.00 97.31 193 GLU A N 1
ATOM 1531 C CA . GLU A 1 193 ? 30.742 1.475 -40.134 1.00 97.31 193 GLU A CA 1
ATOM 1532 C C . GLU A 1 193 ? 30.717 2.684 -41.074 1.00 97.31 193 GLU A C 1
ATOM 1534 O O . G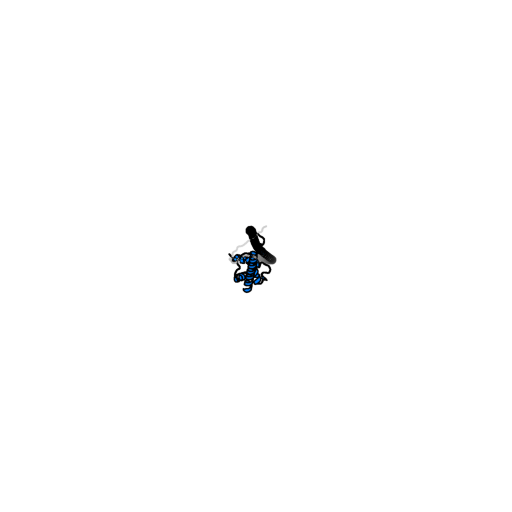LU A 1 193 ? 31.283 2.632 -42.169 1.00 97.31 193 GLU A O 1
ATOM 1539 N N . LEU A 1 194 ? 30.157 3.813 -40.629 1.00 97.56 194 LEU A N 1
ATOM 1540 C CA . LEU A 1 194 ? 30.143 5.053 -41.401 1.00 97.56 194 LEU A CA 1
ATOM 1541 C C . LEU A 1 194 ? 31.564 5.549 -41.697 1.00 97.56 194 LEU A C 1
ATOM 1543 O O . LEU A 1 194 ? 31.850 5.976 -42.815 1.00 97.56 194 LEU A O 1
ATOM 1547 N N . LYS A 1 195 ? 32.477 5.492 -40.717 1.00 97.44 195 LYS A N 1
ATOM 1548 C CA . LYS A 1 195 ? 33.891 5.846 -40.924 1.00 97.44 195 LYS A CA 1
ATOM 1549 C C . LYS A 1 195 ? 34.567 4.914 -41.927 1.00 97.44 195 LYS A C 1
ATOM 1551 O O . LYS A 1 195 ? 35.342 5.398 -42.750 1.00 97.44 195 LYS A O 1
ATOM 1556 N N . ARG A 1 196 ? 34.304 3.603 -41.864 1.00 97.25 196 ARG A N 1
ATOM 1557 C CA . ARG A 1 196 ? 34.840 2.626 -42.829 1.00 97.25 196 ARG A CA 1
AT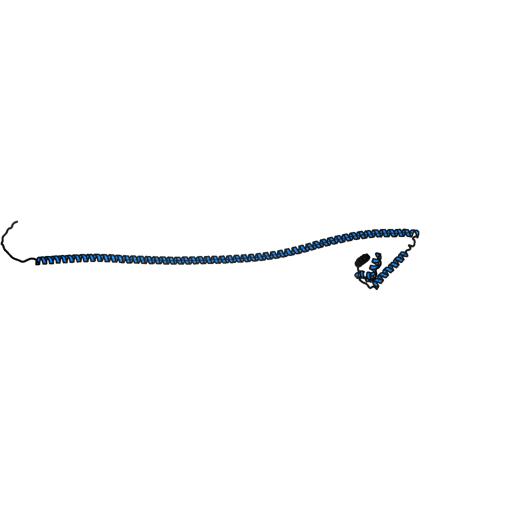OM 1558 C C . ARG A 1 196 ? 34.331 2.913 -44.236 1.00 97.25 196 ARG A C 1
ATOM 1560 O O . ARG A 1 196 ? 35.145 3.078 -45.135 1.00 97.25 196 ARG A O 1
ATOM 1567 N N . SER A 1 197 ? 33.022 3.092 -44.393 1.00 96.44 197 SER A N 1
ATOM 1568 C CA . SER A 1 197 ? 32.405 3.423 -45.679 1.00 96.44 197 SER A CA 1
ATOM 1569 C C . SER A 1 197 ? 32.946 4.735 -46.258 1.00 96.44 197 SER A C 1
ATOM 1571 O O . SER A 1 197 ? 33.296 4.780 -47.433 1.00 96.44 197 SER A O 1
ATOM 1573 N N . ARG A 1 198 ? 33.128 5.784 -45.439 1.00 97.12 198 ARG A N 1
ATOM 1574 C CA . ARG A 1 198 ? 33.781 7.030 -45.887 1.00 97.12 198 ARG A CA 1
ATOM 1575 C C . ARG A 1 198 ? 35.194 6.788 -46.405 1.00 97.12 198 ARG A C 1
ATOM 1577 O O . ARG A 1 198 ? 35.507 7.231 -47.499 1.00 97.12 198 ARG A O 1
ATOM 1584 N N . LYS A 1 199 ? 36.018 6.035 -45.668 1.00 97.25 199 LYS A N 1
ATOM 1585 C CA . LYS A 1 199 ? 37.378 5.696 -46.115 1.00 97.25 199 LYS A CA 1
ATOM 1586 C C . LYS A 1 199 ? 37.379 4.917 -47.427 1.00 97.25 199 LYS A C 1
ATOM 1588 O O . LYS A 1 199 ? 38.243 5.153 -48.261 1.00 97.25 199 LYS A O 1
ATOM 1593 N N . GLU A 1 200 ? 36.445 3.987 -47.610 1.00 96.44 200 GLU A N 1
ATOM 1594 C CA . GLU A 1 200 ? 36.309 3.225 -48.856 1.00 96.44 200 GLU A CA 1
ATOM 1595 C C . GLU A 1 200 ? 35.914 4.120 -50.034 1.00 96.44 200 GLU A C 1
ATOM 1597 O O . GLU A 1 200 ? 36.491 3.986 -51.114 1.00 96.44 200 GLU A O 1
ATOM 1602 N N . VAL A 1 201 ? 34.985 5.058 -49.818 1.00 96.94 201 VAL A N 1
ATOM 1603 C CA . VAL A 1 201 ? 34.588 6.060 -50.817 1.00 96.94 201 VAL A CA 1
ATOM 1604 C C . VAL A 1 201 ? 35.757 6.980 -51.159 1.00 96.94 201 VAL A C 1
ATOM 1606 O O . VAL A 1 201 ? 36.049 7.147 -52.339 1.00 96.94 201 VAL A O 1
ATOM 1609 N N . ASP A 1 202 ? 36.476 7.505 -50.165 1.00 96.81 202 ASP A N 1
ATOM 1610 C CA . ASP A 1 202 ? 37.657 8.350 -50.383 1.00 96.81 202 ASP A CA 1
ATOM 1611 C C . ASP A 1 202 ? 38.735 7.594 -51.183 1.00 96.81 202 ASP A C 1
ATOM 1613 O O . ASP A 1 202 ? 39.308 8.128 -52.131 1.00 96.81 202 ASP A O 1
ATOM 1617 N N . ALA A 1 203 ? 38.968 6.311 -50.876 1.00 96.38 203 ALA A N 1
ATOM 1618 C CA . ALA A 1 203 ? 39.897 5.482 -51.646 1.00 96.38 203 ALA A CA 1
ATOM 1619 C C . ALA A 1 203 ? 39.415 5.238 -53.086 1.00 96.38 203 ALA A C 1
ATOM 1621 O O . ALA A 1 203 ? 40.232 5.161 -54.003 1.00 96.38 203 ALA A O 1
ATOM 1622 N N . ALA A 1 204 ? 38.106 5.079 -53.301 1.00 95.88 204 ALA A N 1
ATOM 1623 C CA . ALA A 1 204 ? 37.537 4.933 -54.636 1.00 95.88 204 ALA A CA 1
ATOM 1624 C C . ALA A 1 204 ? 37.663 6.230 -55.450 1.00 95.88 204 ALA A C 1
ATOM 1626 O O . ALA A 1 204 ? 38.024 6.156 -56.624 1.00 95.88 204 ALA A O 1
ATOM 1627 N N . ILE A 1 205 ? 37.437 7.391 -54.824 1.00 95.75 205 ILE A N 1
ATOM 1628 C CA . ILE A 1 205 ? 37.658 8.710 -55.431 1.00 95.75 205 ILE A CA 1
ATOM 1629 C C . ILE A 1 205 ? 39.120 8.842 -55.855 1.00 95.75 205 ILE A C 1
ATOM 1631 O O . ILE A 1 205 ? 39.374 9.095 -57.026 1.00 95.75 205 ILE A O 1
ATOM 1635 N N . GLN A 1 206 ? 40.072 8.548 -54.964 1.00 96.00 206 GLN A N 1
ATOM 1636 C CA . GLN A 1 206 ? 41.498 8.634 -55.289 1.00 96.00 206 GLN A CA 1
ATOM 1637 C C . GLN A 1 206 ? 41.879 7.749 -56.486 1.00 96.00 206 GLN A C 1
ATOM 1639 O O . GLN A 1 206 ? 42.594 8.183 -57.382 1.00 96.00 206 GLN A O 1
ATOM 1644 N N . ARG A 1 207 ? 41.363 6.512 -56.549 1.00 95.62 207 ARG A N 1
ATOM 1645 C CA . ARG A 1 207 ? 41.601 5.624 -57.702 1.00 95.62 207 ARG A CA 1
ATOM 1646 C C . ARG A 1 207 ? 41.023 6.191 -58.996 1.00 95.62 207 ARG A C 1
ATOM 1648 O O . ARG A 1 207 ? 41.627 6.009 -60.048 1.00 95.62 207 ARG A O 1
ATOM 1655 N N . LEU A 1 208 ? 39.848 6.821 -58.939 1.00 96.00 208 LEU A N 1
ATOM 1656 C CA . LEU A 1 208 ? 39.240 7.457 -60.107 1.00 96.00 208 LEU A CA 1
ATOM 1657 C C . LEU A 1 208 ? 40.048 8.675 -60.557 1.00 96.00 208 LEU A C 1
ATOM 1659 O O . LEU A 1 208 ? 40.290 8.801 -61.752 1.00 96.00 208 LEU A O 1
ATOM 1663 N N . GLU A 1 209 ? 40.518 9.504 -59.626 1.00 95.94 209 GLU A N 1
ATOM 1664 C CA . GLU A 1 209 ? 41.403 10.637 -59.918 1.00 95.94 209 GLU A CA 1
ATOM 1665 C C . GLU A 1 209 ? 42.725 10.172 -60.544 1.00 95.94 209 GLU A C 1
ATOM 1667 O O . GLU A 1 209 ? 43.168 10.737 -61.541 1.00 95.94 209 GLU A O 1
ATOM 1672 N N . ASP A 1 210 ? 43.338 9.102 -60.030 1.00 95.38 210 ASP A N 1
ATOM 1673 C CA . ASP A 1 210 ? 44.565 8.532 -60.599 1.00 95.38 210 ASP A CA 1
ATOM 1674 C C . ASP A 1 210 ? 44.341 8.014 -62.032 1.00 95.38 210 ASP A C 1
ATOM 1676 O O . ASP A 1 210 ? 45.163 8.248 -62.924 1.00 95.38 210 ASP A O 1
ATOM 1680 N N . VAL A 1 211 ? 43.212 7.335 -62.276 1.00 94.94 211 VAL A N 1
ATOM 1681 C CA . VAL A 1 211 ? 42.822 6.869 -63.617 1.00 94.94 211 VAL A CA 1
ATOM 1682 C C . VAL A 1 211 ? 42.544 8.048 -64.547 1.00 94.94 211 VAL A C 1
ATOM 1684 O O . VAL A 1 211 ? 42.978 8.016 -65.699 1.00 94.94 211 VAL A O 1
ATOM 1687 N N . GLU A 1 212 ? 41.858 9.085 -64.068 1.00 94.56 212 GLU A N 1
ATOM 1688 C CA . GLU A 1 212 ? 41.591 10.301 -64.833 1.00 94.56 212 GLU A CA 1
ATOM 1689 C C . GLU A 1 212 ? 42.897 11.008 -65.206 1.00 94.56 212 GLU A C 1
ATOM 1691 O O . GLU A 1 212 ? 43.117 11.282 -66.384 1.00 94.56 212 GLU A O 1
ATOM 1696 N N . ASN A 1 213 ? 43.800 11.222 -64.249 1.00 94.94 213 ASN A N 1
ATOM 1697 C CA . ASN A 1 213 ? 45.109 11.835 -64.481 1.00 94.94 213 ASN A CA 1
ATOM 1698 C C . ASN A 1 213 ? 45.935 11.034 -65.494 1.00 94.94 213 ASN A C 1
ATOM 1700 O O . ASN A 1 213 ? 46.526 11.597 -66.418 1.00 94.94 213 ASN A O 1
ATOM 1704 N N . HIS A 1 214 ? 45.950 9.706 -65.364 1.00 94.81 214 HIS A N 1
ATOM 1705 C CA . HIS A 1 214 ? 46.628 8.836 -66.317 1.00 94.81 214 HIS A CA 1
ATOM 1706 C C . HIS A 1 214 ? 46.000 8.922 -67.718 1.00 94.81 214 HIS A C 1
ATOM 1708 O O . HIS A 1 214 ? 46.722 9.025 -68.712 1.00 94.81 214 HIS A O 1
ATOM 1714 N N . ALA A 1 215 ? 44.669 8.929 -67.819 1.00 93.75 215 ALA A N 1
ATOM 1715 C CA . ALA A 1 215 ? 43.966 9.087 -69.088 1.00 93.75 215 ALA A CA 1
ATOM 1716 C C . ALA A 1 215 ? 44.233 10.463 -69.723 1.00 93.75 215 ALA A C 1
ATOM 1718 O O . ALA A 1 215 ? 44.514 10.538 -70.920 1.00 93.75 215 ALA A O 1
ATOM 1719 N N . GLN A 1 216 ? 44.214 11.544 -68.937 1.00 95.19 216 GLN A N 1
ATOM 1720 C CA . GLN A 1 216 ? 44.565 12.891 -69.392 1.00 95.19 216 GLN A CA 1
ATOM 1721 C C . GLN A 1 216 ? 46.003 12.934 -69.923 1.00 95.19 216 GLN A C 1
ATOM 1723 O O . GLN A 1 216 ? 46.225 13.423 -71.030 1.00 95.19 216 GLN A O 1
ATOM 1728 N N . MET A 1 217 ? 46.960 12.336 -69.205 1.00 95.12 217 MET A N 1
ATOM 1729 C CA . MET A 1 217 ? 48.352 12.227 -69.649 1.00 95.12 217 MET A CA 1
ATOM 1730 C C . MET A 1 217 ? 48.472 11.467 -70.978 1.00 95.12 217 MET A C 1
ATOM 1732 O O . MET A 1 217 ? 49.175 11.925 -71.874 1.00 95.12 217 MET A O 1
ATOM 1736 N N . GLN A 1 218 ? 47.764 10.345 -71.147 1.00 94.38 218 GLN A N 1
ATOM 1737 C CA . GLN A 1 218 ? 47.756 9.596 -72.411 1.00 94.38 218 GLN A CA 1
ATOM 1738 C C . GLN A 1 218 ? 47.136 10.386 -73.572 1.00 94.38 218 GLN A C 1
ATOM 1740 O O . GLN A 1 218 ? 47.592 10.292 -74.712 1.00 94.38 218 GLN A O 1
ATOM 1745 N N . ILE A 1 219 ? 46.096 11.179 -73.305 1.00 93.75 219 ILE A N 1
ATOM 1746 C CA . ILE A 1 219 ? 45.513 12.074 -74.309 1.00 93.75 219 ILE A CA 1
ATOM 1747 C C . ILE A 1 219 ? 46.523 13.164 -74.688 1.00 93.75 219 ILE A C 1
ATOM 1749 O O . ILE A 1 219 ? 46.667 13.480 -75.870 1.00 93.75 219 ILE A O 1
ATOM 1753 N N . GLU A 1 220 ? 47.228 13.737 -73.714 1.00 93.62 220 GLU A N 1
ATOM 1754 C CA . GLU A 1 220 ? 48.254 14.759 -73.931 1.00 93.62 220 GLU A CA 1
ATOM 1755 C C . GLU A 1 220 ? 49.419 14.216 -74.773 1.00 93.62 220 GLU A C 1
ATOM 1757 O O . GLU A 1 220 ? 49.807 14.849 -75.757 1.00 93.62 220 GLU A O 1
ATOM 1762 N N . THR A 1 221 ? 49.928 13.018 -74.462 1.00 94.19 221 THR A N 1
ATOM 1763 C CA . THR A 1 221 ? 50.993 12.374 -75.245 1.00 94.19 221 THR A CA 1
ATOM 1764 C C . THR A 1 221 ? 50.525 12.056 -76.659 1.00 94.19 221 THR A C 1
ATOM 1766 O O . THR A 1 221 ? 51.206 12.419 -77.616 1.00 94.19 221 THR A O 1
ATOM 1769 N N . ALA A 1 222 ? 49.325 11.491 -76.830 1.00 93.31 222 ALA A N 1
ATOM 1770 C CA . ALA A 1 222 ? 48.754 11.243 -78.153 1.00 93.31 222 ALA A CA 1
ATOM 1771 C C . ALA A 1 222 ? 48.582 12.543 -78.963 1.00 93.31 222 ALA A C 1
ATOM 1773 O O . ALA A 1 222 ? 48.847 12.570 -80.167 1.00 93.31 222 ALA A O 1
ATOM 1774 N N . ARG A 1 223 ? 48.187 13.649 -78.313 1.00 93.81 223 ARG A N 1
ATOM 1775 C CA . ARG A 1 223 ? 48.114 14.983 -78.936 1.00 93.81 223 ARG A CA 1
ATOM 1776 C C . ARG A 1 223 ? 49.493 15.501 -79.336 1.00 93.81 223 ARG A C 1
ATOM 1778 O O . ARG A 1 223 ? 49.620 16.047 -80.430 1.00 93.81 223 ARG A O 1
ATOM 1785 N N . GLN A 1 224 ? 50.509 15.348 -78.490 1.00 94.25 224 GLN A N 1
ATOM 1786 C CA . GLN A 1 224 ? 51.885 15.748 -78.801 1.00 94.25 224 GLN A CA 1
ATOM 1787 C C . GLN A 1 224 ? 52.460 14.927 -79.958 1.00 94.25 224 GLN A C 1
ATOM 1789 O O . GLN A 1 224 ? 53.002 15.502 -80.898 1.00 94.25 224 GLN A O 1
ATOM 1794 N N . GLU A 1 225 ? 52.269 13.607 -79.956 1.00 93.19 225 GLU A N 1
ATOM 1795 C CA . GLU A 1 225 ? 52.675 12.731 -81.057 1.00 93.19 225 GLU A CA 1
ATOM 1796 C C . GLU A 1 225 ? 51.963 13.085 -82.366 1.00 93.19 225 GLU A C 1
ATOM 1798 O O . GLU A 1 225 ? 52.592 13.122 -83.424 1.00 93.19 225 GLU A O 1
ATOM 1803 N N . ALA A 1 226 ? 50.655 13.360 -82.314 1.00 91.81 226 ALA A N 1
ATOM 1804 C CA . ALA A 1 226 ? 49.897 13.800 -83.479 1.00 91.81 226 ALA A CA 1
ATOM 1805 C C . ALA A 1 226 ? 50.416 15.145 -84.009 1.00 91.81 226 ALA A C 1
ATOM 1807 O O . ALA A 1 226 ? 50.631 15.270 -85.213 1.00 91.81 226 ALA A O 1
ATOM 1808 N N . ARG A 1 227 ? 50.682 16.121 -83.128 1.00 92.75 227 ARG A N 1
ATOM 1809 C CA . ARG A 1 227 ? 51.285 17.413 -83.499 1.00 92.75 227 ARG A CA 1
ATOM 1810 C C . ARG A 1 227 ? 52.663 17.236 -84.134 1.00 92.75 227 ARG A C 1
ATOM 1812 O O . ARG A 1 227 ? 52.887 17.782 -85.206 1.00 92.75 227 ARG A O 1
ATOM 1819 N N . ALA A 1 228 ? 53.538 16.422 -83.545 1.00 92.25 228 ALA A N 1
ATOM 1820 C CA . ALA A 1 228 ? 54.867 16.147 -84.090 1.00 92.25 228 ALA A CA 1
ATOM 1821 C C . ALA A 1 228 ? 54.796 15.457 -85.465 1.00 92.25 228 ALA A C 1
ATOM 1823 O O . ALA A 1 228 ? 55.535 15.804 -86.384 1.00 92.25 228 ALA A O 1
ATOM 1824 N N . LYS A 1 229 ? 53.872 14.502 -85.649 1.00 92.38 229 LYS A N 1
ATOM 1825 C CA . LYS A 1 229 ? 53.632 13.864 -86.955 1.00 92.38 229 LYS A CA 1
ATOM 1826 C C . LYS A 1 229 ? 53.135 14.872 -87.990 1.00 92.38 229 LYS A C 1
ATOM 1828 O O . LYS A 1 229 ? 53.612 14.834 -89.122 1.00 92.38 229 LYS A O 1
ATOM 1833 N N . ILE A 1 230 ? 52.204 15.755 -87.617 1.00 92.06 230 ILE A N 1
ATOM 1834 C CA . ILE A 1 230 ? 51.718 16.833 -88.489 1.00 92.06 230 ILE A CA 1
ATOM 1835 C C . ILE A 1 230 ? 52.875 17.755 -88.872 1.00 92.06 230 ILE A C 1
ATOM 1837 O O . ILE A 1 230 ? 53.063 17.992 -90.056 1.00 92.06 230 ILE A O 1
ATOM 1841 N N . GLU A 1 231 ? 53.701 18.188 -87.921 1.00 92.06 231 GLU A N 1
ATOM 1842 C CA . GLU A 1 231 ? 54.851 19.061 -88.178 1.00 92.06 231 GLU A CA 1
ATOM 1843 C C . GLU A 1 231 ? 55.866 18.423 -89.142 1.00 92.06 231 GLU A C 1
ATOM 1845 O O . GLU A 1 231 ? 56.283 19.051 -90.113 1.00 92.06 231 GLU A O 1
ATOM 1850 N N . ILE A 1 232 ? 56.197 17.139 -88.958 1.00 91.88 232 ILE A N 1
ATOM 1851 C CA . ILE A 1 232 ? 57.064 16.395 -89.890 1.00 91.88 232 ILE A CA 1
ATOM 1852 C C . ILE A 1 232 ? 56.435 16.313 -91.289 1.00 91.88 232 ILE A C 1
ATOM 1854 O O . ILE A 1 232 ? 57.139 16.421 -92.297 1.00 91.88 232 ILE A O 1
ATOM 1858 N N . LEU A 1 233 ? 55.124 16.068 -91.377 1.00 90.31 233 LEU A N 1
ATOM 1859 C CA . LEU A 1 233 ? 54.413 16.001 -92.655 1.00 90.31 233 LEU A CA 1
ATOM 1860 C C . LEU A 1 233 ? 54.339 17.371 -93.335 1.00 90.31 233 LEU A C 1
ATOM 1862 O O . LEU A 1 233 ? 54.547 17.443 -94.544 1.00 90.31 233 LEU A O 1
ATOM 1866 N N . GLU A 1 234 ? 54.095 18.440 -92.580 1.00 91.25 234 GLU A N 1
ATOM 1867 C CA . GLU A 1 234 ? 54.123 19.818 -93.064 1.00 91.25 234 GLU A CA 1
ATOM 1868 C C . GLU A 1 234 ? 55.511 20.202 -93.569 1.00 91.25 234 GLU A C 1
ATOM 1870 O O . GLU A 1 234 ? 55.617 20.788 -94.641 1.00 91.25 234 GLU A O 1
ATOM 1875 N N . GLU A 1 235 ? 56.578 19.834 -92.861 1.00 90.19 235 GLU A N 1
ATOM 1876 C CA . GLU A 1 235 ? 57.947 20.120 -93.293 1.00 90.19 235 GLU A CA 1
ATOM 1877 C C . GLU A 1 235 ? 58.307 19.342 -94.566 1.00 90.19 235 GLU A C 1
ATOM 1879 O O . GLU A 1 235 ? 58.839 19.908 -95.520 1.00 90.19 235 GLU A O 1
ATOM 1884 N N . LYS A 1 236 ? 57.916 18.063 -94.659 1.00 90.12 236 LYS A N 1
ATOM 1885 C CA . LYS A 1 236 ? 58.035 17.292 -95.910 1.00 90.12 236 LYS A CA 1
ATOM 1886 C C . LYS A 1 236 ? 57.227 17.917 -97.047 1.00 90.12 236 LYS A C 1
ATOM 1888 O O . LYS A 1 236 ? 57.687 17.917 -98.188 1.00 90.12 236 LYS A O 1
ATOM 1893 N N . LEU A 1 237 ? 56.032 18.435 -96.763 1.00 89.88 237 LEU A N 1
ATOM 1894 C CA . LEU A 1 237 ? 55.202 19.125 -97.748 1.00 89.88 237 LEU A CA 1
ATOM 1895 C C . LEU A 1 237 ? 55.845 20.450 -98.186 1.00 89.88 237 LEU A C 1
ATOM 1897 O O . LEU A 1 237 ? 55.858 20.749 -99.379 1.00 89.88 237 LEU A O 1
ATOM 1901 N N . ARG A 1 238 ? 56.439 21.221 -97.267 1.00 90.44 238 ARG A N 1
ATOM 1902 C CA . ARG A 1 238 ? 57.228 22.424 -97.590 1.00 90.44 238 ARG A CA 1
ATOM 1903 C C . ARG A 1 238 ? 58.432 22.080 -98.461 1.00 90.44 238 ARG A C 1
ATOM 1905 O O . ARG A 1 238 ? 58.630 22.726 -99.484 1.00 90.44 238 ARG A O 1
ATOM 1912 N N . GLY A 1 239 ? 59.169 21.023 -98.122 1.00 88.31 239 GLY A N 1
ATOM 1913 C CA . GLY A 1 239 ? 60.280 20.520 -98.933 1.00 88.31 239 GLY A CA 1
ATOM 1914 C C . GLY A 1 239 ? 59.835 20.157 -100.350 1.00 88.31 239 GLY A C 1
ATOM 1915 O O . GLY A 1 239 ? 60.360 20.698 -101.318 1.00 88.31 239 GLY A O 1
ATOM 1916 N N . LYS A 1 240 ? 58.780 19.342 -100.485 1.00 88.19 240 LYS A N 1
ATOM 1917 C CA . LYS A 1 240 ? 58.222 18.968 -101.796 1.00 88.19 240 LYS A CA 1
ATOM 1918 C C . LYS A 1 240 ? 57.669 20.151 -102.585 1.00 88.19 240 LYS A C 1
ATOM 1920 O O . LYS A 1 240 ? 57.806 20.189 -103.801 1.00 88.19 240 LYS A O 1
ATOM 1925 N N . THR A 1 241 ? 57.026 21.119 -101.933 1.00 87.75 241 THR A N 1
ATOM 1926 C CA . THR A 1 241 ? 56.540 22.325 -102.623 1.00 87.75 241 THR A CA 1
ATOM 1927 C C . THR A 1 241 ? 57.695 23.226 -103.060 1.00 87.75 241 THR A C 1
ATOM 1929 O O . THR A 1 241 ? 57.602 23.828 -104.126 1.00 87.75 241 THR A O 1
ATOM 1932 N N . ALA A 1 242 ? 58.794 23.298 -102.303 1.00 86.00 242 ALA A N 1
ATOM 1933 C CA . ALA A 1 242 ? 60.017 23.979 -102.722 1.00 86.00 242 ALA A CA 1
ATOM 1934 C C . ALA A 1 242 ? 60.691 23.270 -103.910 1.00 86.00 242 ALA A C 1
ATOM 1936 O O . ALA A 1 242 ? 61.015 23.930 -104.894 1.00 86.00 242 ALA A O 1
ATOM 1937 N N . GLU A 1 243 ? 60.824 21.940 -103.868 1.00 86.06 243 GLU A N 1
ATOM 1938 C CA . GLU A 1 243 ? 61.306 21.130 -104.998 1.00 86.06 243 GLU A CA 1
ATOM 1939 C C . GLU A 1 243 ? 60.442 21.347 -106.244 1.00 86.06 243 GLU A C 1
ATOM 1941 O O . GLU A 1 243 ? 60.959 21.671 -107.311 1.00 86.06 243 GLU A O 1
ATOM 1946 N N . HIS A 1 244 ? 59.116 21.268 -106.096 1.00 85.00 244 HIS A N 1
ATOM 1947 C CA . HIS A 1 244 ? 58.191 21.496 -107.199 1.00 85.00 244 HIS A CA 1
ATOM 1948 C C . HIS A 1 244 ? 58.293 22.923 -107.752 1.00 85.00 244 HIS A C 1
ATOM 1950 O O . HIS A 1 244 ? 58.249 23.103 -108.961 1.00 85.00 244 HIS A O 1
ATOM 1956 N N . LYS A 1 245 ? 58.495 23.945 -106.908 1.00 87.25 245 LYS A N 1
ATOM 1957 C CA . LYS A 1 245 ? 58.753 25.322 -107.369 1.00 87.25 245 LYS A CA 1
ATOM 1958 C C . LYS A 1 245 ? 60.035 25.427 -108.195 1.00 87.25 245 LYS A C 1
ATOM 1960 O O . LYS A 1 245 ? 60.037 26.125 -109.204 1.00 87.25 245 LYS A O 1
ATOM 1965 N N . ILE A 1 246 ? 61.108 24.748 -107.787 1.00 87.50 246 ILE A N 1
ATOM 1966 C CA . ILE A 1 246 ? 62.364 24.708 -108.553 1.00 87.50 246 ILE A CA 1
ATOM 1967 C C . ILE A 1 246 ? 62.137 24.007 -109.895 1.00 87.50 246 ILE A C 1
ATOM 1969 O O . ILE A 1 246 ? 62.611 24.478 -110.925 1.00 87.50 246 ILE A O 1
ATOM 1973 N N . GLU A 1 247 ? 61.389 22.906 -109.904 1.00 85.06 247 GLU A N 1
ATOM 1974 C CA . GLU A 1 247 ? 61.092 22.165 -111.128 1.00 85.06 247 GLU A CA 1
ATOM 1975 C C . GLU A 1 247 ? 60.176 22.947 -112.076 1.00 85.06 247 GLU A C 1
ATOM 1977 O O . GLU A 1 247 ? 60.436 22.973 -113.275 1.00 85.06 247 GLU A O 1
ATOM 1982 N N . VAL A 1 248 ? 59.181 23.669 -111.550 1.00 85.31 248 VAL A N 1
ATOM 1983 C CA . VAL A 1 248 ? 58.373 24.628 -112.319 1.00 85.31 248 VAL A CA 1
ATOM 1984 C C . VAL A 1 248 ? 59.259 25.720 -112.911 1.00 85.31 248 VAL A C 1
ATOM 1986 O O . VAL A 1 248 ? 59.189 25.946 -114.111 1.00 85.31 248 VAL A O 1
ATOM 1989 N N . HIS A 1 249 ? 60.156 26.331 -112.128 1.00 83.88 249 HIS A N 1
ATOM 1990 C CA . HIS A 1 249 ? 61.101 27.320 -112.657 1.00 83.88 249 HIS A CA 1
ATOM 1991 C C . HIS A 1 249 ? 62.002 26.746 -113.756 1.00 83.88 249 HIS A C 1
ATOM 1993 O O . HIS A 1 249 ? 62.206 27.391 -114.780 1.00 83.88 249 HIS A O 1
ATOM 1999 N N . ARG A 1 250 ? 62.496 25.516 -113.593 1.00 85.50 250 ARG A N 1
ATOM 2000 C CA . ARG A 1 250 ? 63.290 24.830 -114.618 1.00 85.50 250 ARG A CA 1
ATOM 2001 C C . ARG A 1 250 ? 62.472 24.551 -115.882 1.00 85.50 250 ARG A C 1
ATOM 2003 O O . ARG A 1 250 ? 62.992 24.694 -116.986 1.00 85.50 250 ARG A O 1
ATOM 2010 N N . MET A 1 251 ? 61.217 24.130 -115.742 1.00 80.62 251 MET A N 1
ATOM 2011 C CA . MET A 1 251 ? 60.308 23.917 -116.871 1.00 80.62 251 MET A CA 1
ATOM 2012 C C . MET A 1 251 ? 59.966 25.238 -117.565 1.00 80.62 251 MET A C 1
ATOM 2014 O O . MET A 1 251 ? 59.927 25.272 -118.790 1.00 80.62 251 MET A O 1
ATOM 2018 N N . ASP A 1 252 ? 59.795 26.328 -116.816 1.00 85.25 252 ASP A N 1
ATOM 2019 C CA . ASP A 1 252 ? 59.608 27.679 -117.353 1.00 85.25 252 ASP A CA 1
ATOM 2020 C C . ASP A 1 252 ? 60.847 28.156 -118.124 1.00 85.25 252 ASP A C 1
ATOM 2022 O O . ASP A 1 252 ? 60.712 28.698 -119.222 1.00 85.25 252 ASP A O 1
ATOM 2026 N N . GLU A 1 253 ? 62.056 27.910 -117.609 1.00 82.19 253 GLU A N 1
ATOM 2027 C CA . GLU A 1 253 ? 63.308 28.169 -118.331 1.00 82.19 253 GLU A CA 1
ATOM 2028 C C . GLU A 1 253 ? 63.387 27.346 -119.617 1.00 82.19 253 GLU A C 1
ATOM 2030 O O . GLU A 1 253 ? 63.672 27.893 -120.680 1.00 82.19 253 GLU A O 1
ATOM 2035 N N . GLN A 1 254 ? 63.069 26.049 -119.558 1.00 84.25 254 GLN A N 1
ATOM 2036 C CA . GLN A 1 254 ? 63.026 25.192 -120.743 1.00 84.25 254 GLN A CA 1
ATOM 2037 C C . GLN A 1 254 ? 61.975 25.665 -121.750 1.00 84.25 254 GLN A C 1
ATOM 2039 O O . GLN A 1 254 ? 62.250 25.675 -122.947 1.00 84.25 254 GLN A O 1
ATOM 2044 N N . LEU A 1 255 ? 60.789 26.078 -121.301 1.00 82.31 255 LEU A N 1
ATOM 2045 C CA . LEU A 1 255 ? 59.745 26.645 -122.153 1.00 82.31 255 LEU A CA 1
ATOM 2046 C C . LEU A 1 255 ? 60.190 27.962 -122.785 1.00 82.31 255 LEU A C 1
ATOM 2048 O O . LEU A 1 255 ? 59.926 28.173 -123.966 1.00 82.31 255 LEU A O 1
ATOM 2052 N N . MET A 1 256 ? 60.883 28.830 -122.046 1.00 82.00 256 MET A N 1
ATOM 2053 C CA . MET A 1 256 ? 61.467 30.057 -122.589 1.00 82.00 256 MET A CA 1
ATOM 2054 C C . MET A 1 256 ? 62.559 29.760 -123.612 1.00 82.00 256 MET A C 1
ATOM 2056 O O . MET A 1 256 ? 62.567 30.371 -124.677 1.00 82.00 256 MET A O 1
ATOM 2060 N N . ASP A 1 257 ? 63.422 28.783 -123.352 1.00 81.62 257 ASP A N 1
ATOM 2061 C CA . ASP A 1 257 ? 64.428 28.319 -124.305 1.00 81.62 257 ASP A CA 1
ATOM 2062 C C . ASP A 1 257 ? 63.789 27.730 -125.565 1.00 81.62 257 ASP A C 1
ATOM 2064 O O . ASP A 1 257 ? 64.198 28.058 -126.679 1.00 81.62 257 ASP A O 1
ATOM 2068 N N . TRP A 1 258 ? 62.747 26.908 -125.426 1.00 77.62 258 TRP A N 1
ATOM 2069 C CA . TRP A 1 258 ? 61.973 26.394 -126.557 1.00 77.62 258 TRP A CA 1
ATOM 2070 C C . TRP A 1 258 ? 61.268 27.512 -127.317 1.00 77.62 258 TRP A C 1
ATOM 2072 O O . TRP A 1 258 ? 61.296 27.517 -128.543 1.00 77.62 258 TRP A O 1
ATOM 2082 N N . LYS A 1 259 ? 60.694 28.496 -126.623 1.00 81.50 259 LYS A N 1
ATOM 2083 C CA . LYS A 1 259 ? 60.073 29.674 -127.237 1.00 81.50 259 LYS A CA 1
ATOM 2084 C C . LYS A 1 259 ? 61.103 30.522 -127.977 1.00 81.50 259 LYS A C 1
ATOM 2086 O O . LYS A 1 259 ? 60.827 30.978 -129.080 1.00 81.50 259 LYS A O 1
ATOM 2091 N N . ASN A 1 260 ? 62.306 30.671 -127.430 1.00 77.81 260 ASN A N 1
ATOM 2092 C CA . ASN A 1 260 ? 63.425 31.335 -128.090 1.00 77.81 260 ASN A CA 1
ATOM 2093 C C . ASN A 1 260 ? 63.886 30.553 -129.323 1.00 77.81 260 ASN A C 1
ATOM 2095 O O . ASN A 1 260 ? 64.084 31.156 -130.371 1.00 77.81 260 ASN A O 1
ATOM 2099 N N . ARG A 1 261 ? 63.982 29.221 -129.253 1.00 78.25 261 ARG A N 1
ATOM 2100 C CA . ARG A 1 261 ? 64.285 28.366 -130.414 1.00 78.25 261 ARG A CA 1
ATOM 2101 C C . ARG A 1 261 ? 63.193 28.429 -131.478 1.00 78.25 261 ARG A C 1
ATOM 2103 O O . ARG A 1 261 ? 63.525 28.519 -132.652 1.00 78.25 261 ARG A O 1
ATOM 2110 N N . CYS A 1 262 ? 61.918 28.446 -131.091 1.00 73.88 262 CYS A N 1
ATOM 2111 C CA . CYS A 1 262 ? 60.802 28.670 -132.007 1.00 73.88 262 CYS A CA 1
ATOM 2112 C C . CYS A 1 262 ? 60.863 30.068 -132.626 1.00 73.88 262 CYS A C 1
ATOM 2114 O O . CYS A 1 262 ? 60.704 30.176 -133.829 1.00 73.88 262 CYS A O 1
ATOM 2116 N N . ASN A 1 263 ? 61.179 31.116 -131.862 1.00 74.75 263 ASN A N 1
ATOM 2117 C CA . ASN A 1 263 ? 61.372 32.470 -132.391 1.00 74.75 263 ASN A CA 1
ATOM 2118 C C . ASN A 1 263 ? 62.572 32.552 -133.347 1.00 74.75 263 ASN A C 1
ATOM 2120 O O . ASN A 1 263 ? 62.508 33.254 -134.351 1.00 74.75 263 ASN A O 1
ATOM 2124 N N . VAL A 1 264 ? 63.669 31.845 -133.060 1.00 75.00 264 VAL A N 1
ATOM 2125 C CA . VAL A 1 264 ? 64.833 31.745 -133.954 1.00 75.00 264 VAL A CA 1
ATOM 2126 C C . VAL A 1 264 ? 64.456 30.984 -135.222 1.00 75.00 264 VAL A C 1
ATOM 2128 O O . VAL A 1 264 ? 64.736 31.474 -136.308 1.00 75.00 264 VAL A O 1
ATOM 2131 N N . ALA A 1 265 ? 63.739 29.866 -135.114 1.00 69.19 265 ALA A N 1
ATOM 2132 C CA . ALA A 1 265 ? 63.209 29.130 -136.260 1.00 69.19 265 ALA A CA 1
ATOM 2133 C C . ALA A 1 265 ? 62.170 29.953 -137.050 1.00 69.19 265 ALA A C 1
ATOM 2135 O O . ALA A 1 265 ? 62.133 29.895 -138.275 1.00 69.19 265 ALA A O 1
ATOM 2136 N N . GLU A 1 266 ? 61.357 30.780 -136.392 1.00 70.50 266 GLU A N 1
ATOM 2137 C CA . GLU A 1 266 ? 60.454 31.746 -137.026 1.00 70.50 266 GLU A CA 1
ATOM 2138 C C . GLU A 1 266 ? 61.234 32.859 -137.733 1.00 70.50 266 GLU A C 1
ATOM 2140 O O . GLU A 1 266 ? 60.881 33.254 -138.839 1.00 70.50 266 GLU A O 1
ATOM 2145 N N . GLN A 1 267 ? 62.333 33.349 -137.156 1.00 68.75 267 GLN A N 1
ATOM 2146 C CA . GLN A 1 267 ? 63.225 34.306 -137.813 1.00 68.75 267 GLN A CA 1
ATOM 2147 C C . GLN A 1 267 ? 63.994 33.676 -138.979 1.00 68.75 267 GLN A C 1
ATOM 2149 O O . GLN A 1 267 ? 64.195 34.339 -139.991 1.00 68.75 267 GLN A O 1
ATOM 2154 N N . GLU A 1 268 ? 64.408 32.415 -138.879 1.00 64.81 268 GLU A N 1
ATOM 2155 C CA . GLU A 1 268 ? 65.066 31.666 -139.954 1.00 64.81 268 GLU A CA 1
ATOM 2156 C C . GLU A 1 268 ? 64.093 31.329 -141.079 1.00 64.81 268 GLU A C 1
ATOM 2158 O O . GLU A 1 268 ? 64.420 31.531 -142.244 1.00 64.81 268 GLU A O 1
ATOM 2163 N N . THR A 1 269 ? 62.866 30.918 -140.761 1.00 63.44 269 THR A N 1
ATOM 2164 C CA . THR A 1 269 ? 61.802 30.753 -141.758 1.00 63.44 269 THR A CA 1
ATOM 2165 C C . THR A 1 269 ? 61.398 32.092 -142.362 1.00 63.44 269 THR A C 1
ATOM 2167 O O . THR A 1 269 ? 61.151 32.139 -143.560 1.00 63.44 269 THR A O 1
ATOM 2170 N N . ARG A 1 270 ? 61.409 33.200 -141.608 1.00 62.94 270 ARG A N 1
ATOM 2171 C CA . ARG A 1 270 ? 61.198 34.563 -142.128 1.00 62.94 270 ARG A CA 1
ATOM 2172 C C . ARG A 1 270 ? 62.337 35.018 -143.043 1.00 62.94 270 ARG A C 1
ATOM 2174 O O . ARG A 1 270 ? 62.045 35.532 -144.114 1.00 62.94 270 ARG A O 1
ATOM 2181 N N . LYS A 1 271 ? 63.599 34.736 -142.703 1.00 61.31 271 LYS A N 1
ATOM 2182 C CA . LYS A 1 271 ? 64.773 34.955 -143.572 1.00 61.31 271 LYS A CA 1
ATOM 2183 C C . LYS A 1 271 ? 64.734 34.074 -144.822 1.00 61.31 271 LYS A C 1
ATOM 2185 O O . LYS A 1 271 ? 65.046 34.548 -145.909 1.00 61.31 271 LYS A O 1
ATOM 2190 N N . LEU A 1 272 ? 64.288 32.823 -144.702 1.00 58.75 272 LEU A N 1
ATOM 2191 C CA . LEU A 1 272 ? 64.049 31.931 -145.838 1.00 58.75 272 LEU A CA 1
ATOM 2192 C C . LEU A 1 272 ? 62.905 32.457 -146.716 1.00 58.75 272 LEU A C 1
ATOM 2194 O O . LEU A 1 272 ? 63.028 32.456 -147.935 1.00 58.75 272 LEU A O 1
ATOM 2198 N N . ARG A 1 273 ? 61.838 33.003 -146.124 1.00 56.56 273 ARG A N 1
ATOM 2199 C CA . ARG A 1 273 ? 60.719 33.649 -146.831 1.00 56.56 273 ARG A CA 1
ATOM 2200 C C . ARG A 1 273 ? 61.137 34.953 -147.518 1.00 56.56 273 ARG A C 1
ATOM 2202 O O . ARG A 1 273 ? 60.665 35.231 -148.612 1.00 56.56 273 ARG A O 1
ATOM 2209 N N . GLU A 1 274 ? 62.044 35.717 -146.914 1.00 55.12 274 GLU A N 1
ATOM 2210 C CA . GLU A 1 274 ? 62.671 36.907 -147.503 1.00 55.12 274 GLU A CA 1
ATOM 2211 C C . GLU A 1 274 ? 63.659 36.534 -148.625 1.00 55.12 274 GLU A C 1
ATOM 2213 O O . GLU A 1 274 ? 63.711 37.231 -149.634 1.00 55.12 274 GLU A O 1
ATOM 2218 N N . SER A 1 275 ? 64.345 35.386 -148.536 1.00 52.88 275 SER A N 1
ATOM 2219 C CA . SER A 1 275 ? 65.159 34.838 -149.636 1.00 52.88 275 SER A CA 1
ATOM 2220 C C . SER A 1 275 ? 64.337 34.218 -150.775 1.00 52.88 275 SER A C 1
ATOM 2222 O O . SER A 1 275 ? 64.789 34.209 -151.916 1.00 52.88 275 SER A O 1
ATOM 2224 N N . LEU A 1 276 ? 63.113 33.752 -150.493 1.00 50.91 276 LEU A N 1
ATOM 2225 C CA . LEU A 1 276 ? 62.175 33.221 -151.490 1.00 50.91 276 LEU A CA 1
ATOM 2226 C C . LEU A 1 276 ? 61.405 34.337 -152.226 1.00 50.91 276 LEU A C 1
ATOM 2228 O O . LEU A 1 276 ? 60.846 34.092 -153.290 1.00 50.91 276 LEU A O 1
ATOM 2232 N N . ASN A 1 277 ? 61.404 35.560 -151.682 1.00 43.47 277 ASN A N 1
ATOM 2233 C CA . ASN A 1 277 ? 60.725 36.741 -152.230 1.00 43.47 277 ASN A CA 1
ATOM 2234 C C . ASN A 1 277 ? 61.670 37.744 -152.928 1.00 43.47 277 ASN A C 1
ATOM 2236 O O . ASN A 1 277 ? 61.287 38.892 -153.150 1.00 43.47 277 ASN A O 1
ATOM 2240 N N . ALA A 1 278 ? 62.881 37.332 -153.317 1.00 34.22 278 ALA A N 1
ATOM 2241 C CA . ALA A 1 278 ? 63.747 38.128 -154.190 1.00 34.22 278 ALA A CA 1
ATOM 2242 C C . ALA A 1 278 ? 63.432 37.851 -155.682 1.00 34.22 278 ALA A C 1
ATOM 2244 O O . ALA A 1 278 ? 63.623 36.722 -156.141 1.00 34.22 278 ALA A O 1
ATOM 2245 N N . PRO A 1 279 ? 62.971 38.847 -156.468 1.00 40.16 279 PRO A N 1
ATOM 2246 C CA . PRO A 1 279 ? 62.700 38.681 -157.891 1.00 40.16 279 PRO A CA 1
ATOM 2247 C C . PRO A 1 279 ? 63.973 38.809 -158.742 1.00 40.16 279 PRO A C 1
ATOM 2249 O O . PRO A 1 279 ? 64.768 39.738 -158.601 1.00 40.16 279 PRO A O 1
ATOM 2252 N N . VAL A 1 280 ? 64.127 37.876 -159.681 1.00 37.78 280 VAL A N 1
ATOM 2253 C CA . VAL A 1 280 ? 65.123 37.883 -160.760 1.00 37.78 280 VAL A CA 1
ATOM 2254 C C . VAL A 1 280 ? 64.648 38.812 -161.882 1.00 37.78 280 VAL A C 1
ATOM 2256 O O . VAL A 1 280 ? 63.575 38.584 -162.430 1.00 37.78 280 VAL A O 1
ATOM 2259 N N . SER A 1 281 ? 65.447 39.811 -162.281 1.00 35.41 281 SER A N 1
ATOM 2260 C CA . SER A 1 281 ? 65.709 40.106 -163.708 1.00 35.41 281 SER A CA 1
ATOM 2261 C C . SER A 1 281 ? 66.744 41.225 -163.946 1.00 35.41 281 SER A C 1
ATOM 2263 O O . SER A 1 281 ? 66.679 42.310 -163.383 1.00 35.41 281 SER A O 1
ATOM 2265 N N . HIS A 1 282 ? 67.685 40.889 -164.835 1.00 35.75 282 HIS A N 1
ATOM 2266 C CA . HIS A 1 282 ? 68.392 41.680 -165.854 1.00 35.75 282 HIS A CA 1
ATOM 2267 C C . HIS A 1 282 ? 69.100 43.029 -165.562 1.00 35.75 282 HIS A C 1
ATOM 2269 O O . HIS A 1 282 ? 68.505 44.094 -165.497 1.00 35.75 282 HIS A O 1
ATOM 2275 N N . GLU A 1 283 ? 70.439 42.958 -165.646 1.00 34.81 283 GLU A N 1
ATOM 2276 C CA . GLU A 1 283 ? 71.261 43.552 -166.727 1.00 34.81 283 GLU A CA 1
ATOM 2277 C C . GLU A 1 283 ? 71.201 45.078 -167.003 1.00 34.81 283 GLU A C 1
ATOM 2279 O O . GLU A 1 283 ? 70.284 45.570 -167.654 1.00 34.81 283 GLU A O 1
ATOM 2284 N N . LYS A 1 284 ? 72.310 45.797 -166.727 1.00 36.69 284 LYS A N 1
ATOM 2285 C CA . LYS A 1 284 ? 73.267 46.294 -167.758 1.00 36.69 284 LYS A CA 1
ATOM 2286 C C . LYS A 1 284 ? 74.399 47.191 -167.201 1.00 36.69 284 LYS A C 1
ATOM 2288 O O . LYS A 1 284 ? 74.173 48.233 -166.607 1.00 36.69 284 LYS A O 1
ATOM 2293 N N . ARG A 1 285 ? 75.630 46.763 -167.521 1.00 33.84 285 ARG A N 1
ATOM 2294 C CA . ARG A 1 285 ? 76.899 47.472 -167.841 1.00 33.84 285 ARG A CA 1
ATOM 2295 C C . ARG A 1 285 ? 77.066 48.982 -167.550 1.00 33.84 285 ARG A C 1
ATOM 2297 O O . ARG A 1 285 ? 76.368 49.796 -168.145 1.00 33.84 285 ARG A O 1
ATOM 2304 N N . LYS A 1 286 ? 78.211 49.321 -166.925 1.00 38.22 286 LYS A N 1
ATOM 2305 C CA . LYS A 1 286 ? 79.384 50.080 -167.469 1.00 38.22 286 LYS A CA 1
ATOM 2306 C C . LYS A 1 286 ? 80.479 50.169 -166.371 1.00 38.22 286 LYS A C 1
ATOM 2308 O O . LYS A 1 286 ? 80.174 50.539 -165.252 1.00 38.22 286 LYS A O 1
ATOM 2313 N N . LEU A 1 287 ? 81.656 49.552 -166.553 1.00 37.94 287 LEU A N 1
ATOM 2314 C CA . LEU A 1 287 ? 82.919 50.115 -167.091 1.00 37.94 287 LEU A CA 1
ATOM 2315 C C . LEU A 1 287 ? 83.623 51.147 -166.165 1.00 37.94 287 LEU A C 1
ATOM 2317 O O . LEU A 1 287 ? 83.274 52.314 -166.238 1.00 37.94 287 LEU A O 1
ATOM 2321 N N . PHE A 1 288 ? 84.593 50.650 -165.357 1.00 43.78 288 PHE A N 1
ATOM 2322 C CA . PHE A 1 288 ? 85.976 51.117 -165.003 1.00 43.78 288 PHE A CA 1
ATOM 2323 C C . PHE A 1 288 ? 86.312 52.640 -164.897 1.00 43.78 288 PHE A C 1
ATOM 2325 O O . PHE A 1 288 ? 85.652 53.404 -165.584 1.00 43.78 288 PHE A O 1
ATOM 2332 N N . PRO A 1 289 ? 87.405 53.130 -164.223 1.00 50.88 289 PRO A N 1
ATOM 2333 C CA . PRO A 1 289 ? 88.599 52.448 -163.655 1.00 50.88 289 PRO A CA 1
ATOM 2334 C C . PRO A 1 289 ? 89.236 53.049 -162.341 1.00 50.88 289 PRO A C 1
ATOM 2336 O O . PRO A 1 289 ? 88.839 54.089 -161.841 1.00 50.88 289 PRO A O 1
ATOM 2339 N N . LYS A 1 290 ? 90.354 52.424 -161.903 1.00 40.06 290 LYS A N 1
ATOM 2340 C CA . LYS A 1 290 ? 91.636 53.003 -161.385 1.00 40.06 290 LYS A CA 1
ATOM 2341 C C . LYS A 1 290 ? 91.760 53.701 -160.001 1.00 40.06 290 LYS A C 1
ATOM 2343 O O . LYS A 1 290 ? 91.315 54.816 -159.802 1.00 40.06 290 LYS A O 1
ATOM 2348 N N . ARG A 1 291 ? 92.655 53.086 -159.201 1.00 39.41 291 ARG A N 1
ATOM 2349 C CA . ARG A 1 291 ? 93.894 53.595 -158.541 1.00 39.41 291 ARG A CA 1
ATOM 2350 C C . ARG A 1 291 ? 93.870 54.858 -157.654 1.00 39.41 291 ARG A C 1
ATOM 2352 O O . ARG A 1 291 ? 93.617 55.955 -158.128 1.00 39.41 291 ARG A O 1
ATOM 2359 N N . GLY A 1 292 ? 94.469 54.690 -156.468 1.00 34.56 292 GLY A N 1
ATOM 2360 C CA . GLY A 1 292 ? 95.175 55.716 -155.676 1.00 34.56 292 GLY A CA 1
ATOM 2361 C C . GLY A 1 292 ? 95.106 55.379 -154.182 1.00 34.56 292 GLY A C 1
ATOM 2362 O O . GLY A 1 292 ? 94.051 55.519 -153.591 1.00 34.56 292 GLY A O 1
ATOM 2363 N N . HIS A 1 293 ? 96.094 54.709 -153.577 1.00 40.12 293 HIS A N 1
ATOM 2364 C CA . HIS A 1 293 ? 97.219 55.323 -152.848 1.00 40.12 293 HIS A CA 1
ATOM 2365 C C . HIS A 1 293 ? 96.928 56.693 -152.216 1.00 40.12 293 HIS A C 1
ATOM 2367 O O . HIS A 1 293 ? 96.802 57.677 -152.943 1.00 40.12 293 HIS A O 1
ATOM 2373 N N . LYS A 1 294 ? 97.043 56.775 -150.885 1.00 38.03 294 LYS A N 1
ATOM 2374 C CA . LYS A 1 294 ? 98.162 57.440 -150.192 1.00 38.03 294 LYS A CA 1
ATOM 2375 C C . LYS A 1 294 ? 98.052 57.251 -148.673 1.00 38.03 294 LYS A C 1
ATOM 2377 O O . LYS A 1 294 ? 96.940 57.190 -148.166 1.00 38.03 294 LYS A O 1
ATOM 2382 N N . THR A 1 295 ? 99.240 57.249 -148.055 1.00 46.16 295 THR A N 1
ATOM 2383 C CA . THR A 1 295 ? 99.574 57.535 -146.643 1.00 46.16 295 THR A CA 1
ATOM 2384 C C . THR A 1 295 ? 99.050 56.601 -145.570 1.00 46.16 295 THR A C 1
ATOM 2386 O O . THR A 1 295 ? 97.821 56.538 -145.385 1.00 46.16 295 THR A O 1
#

pLDDT: mean 84.9, std 16.3, range [33.84, 98.38]

Sequence (295 aa):
MMTTIYNNIIDILRLTSGWDELTGYQRARLFCESAHAQGEALPKWQIIRDYIGHGSSRDIQRARNDVVSEERKNQARMHALNIQGVPDDLAPHILALWVSAKELAHSEYQKSVYELQSISMESQNAKAKAEAERNDISKLNRELDARCTGLLEANKALTGQVETERAGREQAIQMVEASRRDLQGQRDELLEELKRSRKEVDAAIQRLEDVENHAQMQIETARQEARAKIEILEEKLRGKTAEHKIEVHRMDEQLMDWKNRCNVAEQETRKLRESLNAPVSHEKRKLFPKRGHKT

Secondary structure (DSSP, 8-state):
-HHHHHHHHHHHHHTSTTGGGS-HHHHHHHHHHHHHHTTPPPPPHHHHHHHH----HHHHHHHHHHHHHHHHHHHHHHHH---TT--TTTHHHHHHHHHHHHHHHHHHHHHHHHHHHHHHHHHHHHHHHHHHHHHHHHHHHHHHHHHHHHHHHHHHHHHHHHHHHHHHHHHHHHHHHHHHHHHHHHHHHHHHHHHHHHHHHHHHHHHHHHHHHHHHHHHHHHHHHHHHHHHHHHHHHHHHHHHHHHHHHHHHHHHHHHHHHHHHHHHHHHHHHHHHTPPP---------------

Radius of gyration: 93.42 Å; chains: 1; bounding box: 155×92×260 Å